Protein AF-A0A0V1HZF1-F1 (afdb_monomer)

Structure (mmCIF, N/CA/C/O backbone):
data_AF-A0A0V1HZF1-F1
#
_entry.id   AF-A0A0V1HZF1-F1
#
loop_
_atom_site.group_PDB
_atom_site.id
_atom_site.type_symbol
_atom_site.label_atom_id
_atom_site.label_alt_id
_atom_site.label_comp_id
_atom_site.label_asym_id
_atom_site.label_entity_id
_atom_site.label_seq_id
_atom_site.pdbx_PDB_ins_code
_atom_site.Cartn_x
_atom_site.Cartn_y
_atom_site.Cartn_z
_atom_site.occupancy
_atom_site.B_iso_or_equiv
_atom_site.auth_seq_id
_atom_site.auth_comp_id
_atom_site.auth_asym_id
_atom_site.auth_atom_id
_atom_site.pdbx_PDB_model_num
ATOM 1 N N . MET A 1 1 ? -23.433 -45.028 13.694 1.00 42.56 1 MET A N 1
ATOM 2 C CA . MET A 1 1 ? -23.826 -43.823 14.446 1.00 42.56 1 MET A CA 1
ATOM 3 C C . MET A 1 1 ? -22.676 -42.841 14.364 1.00 42.56 1 MET A C 1
ATOM 5 O O . MET A 1 1 ? -21.745 -43.001 15.127 1.00 42.56 1 MET A O 1
ATOM 9 N N . GLU A 1 2 ? -22.706 -41.891 13.428 1.00 34.09 2 GLU A N 1
ATOM 10 C CA . GLU A 1 2 ? -21.937 -40.646 13.565 1.00 34.09 2 GLU A CA 1
ATOM 11 C C . GLU A 1 2 ? -22.522 -39.590 12.618 1.00 34.09 2 GLU A C 1
ATOM 13 O O . GLU A 1 2 ? -22.516 -39.739 11.394 1.00 34.09 2 GLU A O 1
ATOM 18 N N . ASN A 1 3 ? -23.131 -38.565 13.210 1.00 32.06 3 ASN A N 1
ATOM 19 C CA . ASN A 1 3 ? -23.796 -37.464 12.526 1.00 32.06 3 ASN A CA 1
ATOM 20 C C . ASN A 1 3 ? -22.754 -36.491 11.958 1.00 32.06 3 ASN A C 1
ATOM 22 O O . ASN A 1 3 ? -22.149 -35.728 12.705 1.00 32.06 3 ASN A O 1
ATOM 26 N N . ARG A 1 4 ? -22.593 -36.446 10.630 1.00 34.78 4 ARG A N 1
ATOM 27 C CA . ARG A 1 4 ? -21.878 -35.350 9.957 1.00 34.78 4 ARG A CA 1
ATOM 28 C C . ARG A 1 4 ? -22.804 -34.140 9.796 1.00 34.78 4 ARG A C 1
ATOM 30 O O . ARG A 1 4 ? -23.623 -34.086 8.878 1.00 34.78 4 ARG A O 1
ATOM 37 N N . LEU A 1 5 ? -22.657 -33.158 10.682 1.00 39.09 5 LEU A N 1
ATOM 38 C CA . LEU A 1 5 ? -23.251 -31.828 10.536 1.00 39.09 5 LEU A CA 1
ATOM 39 C C . LEU A 1 5 ? -22.584 -31.099 9.357 1.00 39.09 5 LEU A C 1
ATOM 41 O O . LEU A 1 5 ? -21.423 -30.706 9.424 1.00 39.09 5 LEU A O 1
ATOM 45 N N . ARG A 1 6 ? -23.327 -30.928 8.257 1.00 38.88 6 ARG A N 1
ATOM 46 C CA . ARG A 1 6 ? -22.976 -29.992 7.178 1.00 38.88 6 ARG A CA 1
ATOM 47 C C . ARG A 1 6 ? -23.224 -28.556 7.664 1.00 38.88 6 ARG A C 1
ATOM 49 O O . ARG A 1 6 ? -24.334 -28.295 8.135 1.00 38.88 6 ARG A O 1
ATOM 56 N N . PRO A 1 7 ? -22.283 -27.609 7.505 1.00 33.94 7 PRO A N 1
ATOM 57 C CA . PRO A 1 7 ? -22.574 -26.203 7.748 1.00 33.94 7 PRO A CA 1
ATOM 58 C C . PRO A 1 7 ? -23.584 -25.713 6.701 1.00 33.94 7 PRO A C 1
ATOM 60 O O . PRO A 1 7 ? -23.370 -25.834 5.491 1.00 33.94 7 PRO A O 1
ATOM 63 N N . ARG A 1 8 ? -24.728 -25.196 7.164 1.00 32.44 8 ARG A N 1
ATOM 64 C CA . ARG A 1 8 ? -25.693 -24.514 6.297 1.00 32.44 8 ARG A CA 1
ATOM 65 C C . ARG A 1 8 ? -25.026 -23.249 5.774 1.00 32.44 8 ARG A C 1
ATOM 67 O O . ARG A 1 8 ? -24.654 -22.383 6.557 1.00 32.44 8 ARG A O 1
ATOM 74 N N . LYS A 1 9 ? -24.921 -23.136 4.449 1.00 34.22 9 LYS A N 1
ATOM 75 C CA . LYS A 1 9 ? -24.716 -21.855 3.769 1.00 34.22 9 LYS A CA 1
ATOM 76 C C . LYS A 1 9 ? -25.792 -20.891 4.277 1.00 34.22 9 LYS A C 1
ATOM 78 O O . LYS A 1 9 ? -26.973 -21.112 4.012 1.00 34.22 9 LYS A O 1
ATOM 83 N N . ALA A 1 10 ? -25.392 -19.854 5.00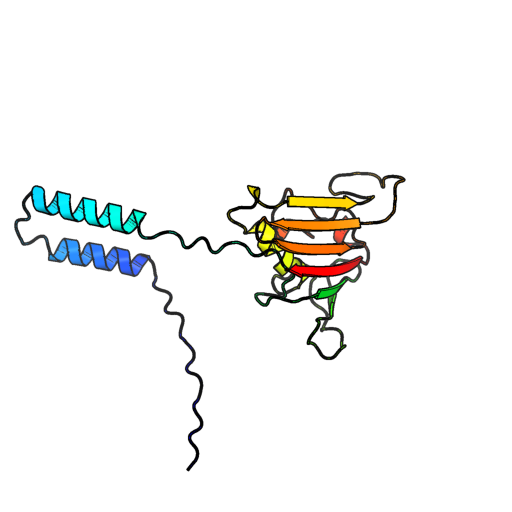7 1.00 35.69 10 ALA A N 1
ATOM 84 C CA . ALA A 1 10 ? -26.240 -18.695 5.216 1.00 35.69 10 ALA A CA 1
ATOM 85 C C . ALA A 1 10 ? -26.443 -18.057 3.836 1.00 35.69 10 ALA A C 1
ATOM 87 O O . ALA A 1 10 ? -25.526 -17.475 3.260 1.00 35.69 10 ALA A O 1
ATOM 88 N N . GLN A 1 11 ? -27.615 -18.272 3.242 1.00 34.12 11 GLN A N 1
ATOM 89 C CA . GLN A 1 11 ? -28.036 -17.481 2.099 1.00 34.12 11 GLN A CA 1
ATOM 90 C C . GLN A 1 11 ? -28.227 -16.060 2.616 1.00 34.12 11 GLN A C 1
ATOM 92 O O . GLN A 1 11 ? -29.150 -15.802 3.387 1.00 34.12 11 GLN A O 1
ATOM 97 N N . ASN A 1 12 ? -27.334 -15.156 2.216 1.00 29.94 12 ASN A N 1
ATOM 98 C CA . ASN A 1 12 ? -27.547 -13.727 2.373 1.00 29.94 12 ASN A CA 1
ATOM 99 C C . ASN A 1 12 ? -28.827 -13.371 1.618 1.00 29.94 12 ASN A C 1
ATOM 101 O O . ASN A 1 12 ? -28.837 -13.261 0.392 1.00 29.94 12 ASN A O 1
ATOM 105 N N . MET A 1 13 ? -29.917 -13.241 2.370 1.00 30.19 13 MET A N 1
ATOM 106 C CA . MET A 1 13 ? -31.167 -12.688 1.889 1.00 30.19 13 MET A CA 1
ATOM 107 C C . MET A 1 13 ? -30.897 -11.218 1.584 1.00 30.19 13 MET A C 1
ATOM 109 O O . MET A 1 13 ? -30.890 -10.367 2.468 1.00 30.19 13 MET A O 1
ATOM 113 N N . THR A 1 14 ? -30.595 -10.927 0.323 1.00 33.44 14 THR A N 1
ATOM 114 C CA . THR A 1 14 ? -30.519 -9.563 -0.187 1.00 33.44 14 THR A CA 1
ATOM 115 C C . THR A 1 14 ? -31.946 -9.036 -0.194 1.00 33.44 14 THR A C 1
ATOM 117 O O . THR A 1 14 ? -32.731 -9.308 -1.102 1.00 33.44 14 THR A O 1
ATOM 120 N N . ILE A 1 15 ? -32.325 -8.346 0.880 1.00 45.44 15 ILE A N 1
ATOM 121 C CA . ILE A 1 15 ? -33.621 -7.686 0.955 1.00 45.44 15 ILE A CA 1
ATOM 122 C C . ILE A 1 15 ? -33.547 -6.484 0.013 1.00 45.44 15 ILE A C 1
ATOM 124 O O . ILE A 1 15 ? -32.937 -5.462 0.310 1.00 45.44 15 ILE A O 1
ATOM 128 N N . ASN A 1 16 ? -34.118 -6.655 -1.178 1.00 40.69 16 ASN A N 1
ATOM 129 C CA . ASN A 1 16 ? -34.208 -5.616 -2.193 1.00 40.69 16 ASN A CA 1
ATOM 130 C C . ASN A 1 16 ? 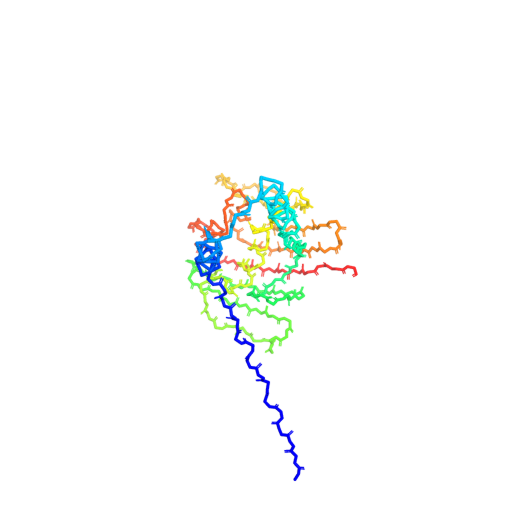-35.053 -4.453 -1.642 1.00 40.69 16 ASN A C 1
ATOM 132 O O . ASN A 1 16 ? -36.241 -4.626 -1.364 1.00 40.69 16 ASN A O 1
ATOM 136 N N . PHE A 1 17 ? -34.439 -3.276 -1.485 1.00 47.94 17 PHE A N 1
ATOM 137 C CA . PHE A 1 17 ? -35.060 -2.051 -0.963 1.00 47.94 17 PHE A CA 1
ATOM 138 C C . PHE A 1 17 ? -36.370 -1.672 -1.681 1.00 47.94 17 PHE A C 1
ATOM 140 O O . PHE A 1 17 ? -37.261 -1.095 -1.057 1.00 47.94 17 PHE A O 1
ATOM 147 N N . GLN A 1 18 ? -36.543 -2.054 -2.955 1.00 47.59 18 GLN A N 1
ATOM 148 C CA . GLN A 1 18 ? -37.798 -1.835 -3.682 1.00 47.59 18 GLN A CA 1
ATOM 149 C C . GLN A 1 18 ? -38.961 -2.669 -3.127 1.00 47.59 18 GLN A C 1
ATOM 151 O O . GLN A 1 18 ? -40.090 -2.187 -3.074 1.00 47.59 18 GLN A O 1
ATOM 156 N N . ASN A 1 19 ? -38.696 -3.883 -2.635 1.00 46.97 19 ASN A N 1
ATOM 157 C CA . ASN A 1 19 ? -39.737 -4.769 -2.112 1.00 46.97 19 ASN A CA 1
ATOM 158 C C . ASN A 1 19 ? -40.283 -4.295 -0.760 1.00 46.97 19 ASN A C 1
ATOM 160 O O . ASN A 1 19 ? -41.478 -4.435 -0.519 1.00 46.97 19 ASN A O 1
ATOM 164 N N . ILE A 1 20 ? -39.451 -3.686 0.096 1.00 56.25 20 ILE A N 1
ATOM 165 C CA . ILE A 1 20 ? -39.915 -3.082 1.357 1.00 56.25 20 ILE A CA 1
ATOM 166 C C . ILE A 1 20 ? -40.792 -1.860 1.062 1.00 56.25 20 ILE A C 1
ATOM 168 O O . ILE A 1 20 ? -41.882 -1.737 1.618 1.00 56.25 20 ILE A O 1
ATOM 172 N N . PHE A 1 21 ? -40.353 -0.984 0.154 1.00 55.06 21 PHE A N 1
ATOM 173 C CA . PHE A 1 21 ? -41.092 0.226 -0.212 1.00 55.06 21 PHE A CA 1
ATOM 174 C C . PHE A 1 21 ? -42.475 -0.109 -0.795 1.00 55.06 21 PHE A C 1
ATOM 176 O O . PHE A 1 21 ? -43.481 0.480 -0.400 1.00 55.06 21 PHE A O 1
ATOM 183 N N . VAL A 1 22 ? -42.546 -1.125 -1.663 1.00 57.34 22 VAL A N 1
ATOM 184 C CA . VAL A 1 22 ? -43.805 -1.630 -2.231 1.00 57.34 22 VAL A CA 1
ATOM 185 C C . VAL A 1 22 ? -44.683 -2.290 -1.162 1.00 57.34 22 VAL A C 1
ATOM 187 O O . VAL A 1 22 ? -45.885 -2.044 -1.149 1.00 57.34 22 VAL A O 1
ATOM 190 N N . PHE A 1 23 ? -44.119 -3.048 -0.214 1.00 59.59 23 PHE A N 1
ATOM 191 C CA . PHE A 1 23 ? -44.886 -3.621 0.902 1.00 59.59 23 PHE A CA 1
ATOM 192 C C . PHE A 1 23 ? -45.513 -2.549 1.797 1.00 59.59 23 PHE A C 1
ATOM 194 O O . PHE A 1 23 ? -46.680 -2.671 2.169 1.00 59.59 23 PHE A O 1
ATOM 201 N N . PHE A 1 24 ? -44.777 -1.480 2.112 1.00 59.28 24 PHE A N 1
ATOM 202 C CA . PHE A 1 24 ? -45.306 -0.364 2.896 1.00 59.28 24 PHE A CA 1
ATOM 203 C C . PHE A 1 24 ? -46.366 0.425 2.124 1.00 59.28 24 PHE A C 1
ATOM 205 O O . PHE A 1 24 ? -47.385 0.769 2.715 1.00 59.28 24 PHE A O 1
ATOM 212 N N . ILE A 1 25 ? -46.196 0.646 0.815 1.00 61.62 25 ILE A N 1
ATOM 213 C CA . ILE A 1 25 ? -47.216 1.287 -0.030 1.00 61.62 25 ILE A CA 1
ATOM 214 C C . ILE A 1 25 ? -48.476 0.417 -0.130 1.00 61.62 25 ILE A C 1
ATOM 216 O O . ILE A 1 25 ? -49.575 0.934 0.046 1.00 61.62 25 ILE A O 1
ATOM 220 N N . ILE A 1 26 ? -48.350 -0.897 -0.344 1.00 60.31 26 ILE A N 1
ATOM 221 C CA . ILE A 1 26 ? -49.493 -1.824 -0.390 1.00 60.31 26 ILE A CA 1
ATOM 222 C C . ILE A 1 26 ? -50.194 -1.872 0.970 1.00 60.31 26 ILE A C 1
ATOM 224 O O . ILE A 1 26 ? -51.417 -1.777 1.017 1.00 60.31 26 ILE A O 1
ATOM 228 N N . ALA A 1 27 ? -49.454 -1.932 2.080 1.00 59.22 27 ALA A N 1
ATOM 229 C CA . ALA A 1 27 ? -50.029 -1.855 3.422 1.00 59.22 27 ALA A CA 1
ATOM 230 C C . ALA A 1 27 ? -50.728 -0.506 3.680 1.00 59.22 27 ALA A C 1
ATOM 232 O O . ALA A 1 27 ? -51.766 -0.475 4.336 1.00 59.22 27 ALA A O 1
ATOM 233 N N . PHE A 1 28 ? -50.215 0.600 3.131 1.00 59.38 28 PHE A N 1
ATOM 234 C CA . PHE A 1 28 ? -50.815 1.935 3.224 1.00 59.38 28 PHE A CA 1
ATOM 235 C C . PHE A 1 28 ? -52.089 2.065 2.370 1.00 59.38 28 PHE A C 1
ATOM 237 O O . PHE A 1 28 ? -53.081 2.631 2.825 1.00 59.38 28 PHE A O 1
ATOM 244 N N . ILE A 1 29 ? -52.100 1.483 1.164 1.00 55.72 29 ILE A N 1
ATOM 245 C CA . ILE A 1 29 ? -53.267 1.427 0.268 1.00 55.72 29 ILE A CA 1
ATOM 246 C C . ILE A 1 29 ? -54.352 0.508 0.849 1.00 55.72 29 ILE A C 1
ATOM 248 O O . ILE A 1 29 ? -55.520 0.889 0.875 1.00 55.72 29 ILE A O 1
ATOM 252 N N . TYR A 1 30 ? -53.988 -0.664 1.380 1.00 51.81 30 TYR A N 1
ATOM 253 C CA . TYR A 1 30 ? -54.935 -1.600 2.006 1.00 51.81 30 TYR A CA 1
ATOM 254 C C . TYR A 1 30 ? -55.556 -1.016 3.286 1.00 51.81 30 TYR A C 1
ATOM 256 O O . TYR A 1 30 ? -56.705 -1.286 3.627 1.00 51.81 30 TYR A O 1
ATOM 264 N N . LYS A 1 31 ? -54.816 -0.136 3.969 1.00 50.72 31 LYS A N 1
ATOM 265 C CA . LYS A 1 31 ? -55.235 0.585 5.176 1.00 50.72 31 LYS A CA 1
ATOM 266 C C . LYS A 1 31 ? -55.966 1.908 4.872 1.00 50.72 31 LYS A C 1
ATOM 268 O O . LYS A 1 31 ? -56.290 2.640 5.798 1.00 50.72 31 LYS A O 1
ATOM 273 N N . ARG A 1 32 ? -56.294 2.214 3.608 1.00 48.34 32 ARG A N 1
ATOM 274 C CA . ARG A 1 32 ? -57.044 3.425 3.203 1.00 48.34 32 ARG A CA 1
ATOM 275 C C . ARG A 1 32 ? -58.572 3.329 3.400 1.00 48.34 32 ARG A C 1
ATOM 277 O O . ARG A 1 32 ? -59.268 4.282 3.073 1.00 48.34 32 ARG A O 1
ATOM 284 N N . ASN A 1 33 ? -59.076 2.202 3.922 1.00 50.84 33 ASN A N 1
ATOM 285 C CA . ASN A 1 33 ? -60.502 1.943 4.209 1.00 50.84 33 ASN A CA 1
ATOM 286 C C . ASN A 1 33 ? -60.883 2.014 5.706 1.00 50.84 33 ASN A C 1
ATOM 288 O O . ASN A 1 33 ? -62.002 1.666 6.068 1.00 50.84 33 ASN A O 1
ATOM 292 N N . LEU A 1 34 ? -59.982 2.459 6.586 1.00 52.78 34 LEU A N 1
ATOM 293 C CA . LEU A 1 34 ? -60.332 2.858 7.953 1.00 52.78 34 LEU A CA 1
ATOM 294 C C . LEU A 1 34 ? -60.096 4.369 8.071 1.00 52.78 34 LEU A C 1
ATOM 296 O O . LEU A 1 34 ? -59.041 4.861 7.674 1.00 52.78 34 LEU A O 1
ATOM 300 N N . GLU A 1 35 ? -61.057 5.101 8.624 1.00 59.44 35 GLU A N 1
ATOM 301 C CA . GLU A 1 3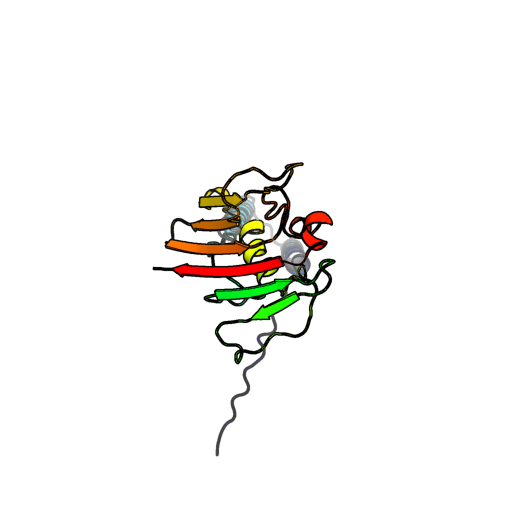5 ? -60.932 6.524 8.947 1.00 59.44 35 GLU A CA 1
ATOM 302 C C . GLU A 1 35 ? -59.834 6.730 10.009 1.00 59.44 35 GLU A C 1
ATOM 304 O O . GLU A 1 35 ? -60.061 6.611 11.214 1.00 59.44 35 GLU A O 1
ATOM 309 N N . TYR A 1 36 ? -58.599 7.006 9.581 1.00 57.97 36 TYR A N 1
ATOM 310 C CA . TYR A 1 36 ? -57.522 7.363 10.505 1.00 57.97 36 TYR A CA 1
ATOM 311 C C . TYR A 1 36 ? -57.598 8.850 10.841 1.00 57.97 36 TYR A C 1
ATOM 313 O O . TYR A 1 36 ? -57.370 9.710 9.995 1.00 57.97 36 TYR A O 1
ATOM 321 N N . ASN A 1 37 ? -57.869 9.153 12.110 1.00 63.09 37 ASN A N 1
ATOM 322 C CA . ASN A 1 37 ? -57.822 10.516 12.637 1.00 63.09 37 ASN A CA 1
ATOM 323 C C . ASN A 1 37 ? -56.423 11.143 12.457 1.00 63.09 37 ASN A C 1
ATOM 325 O O . ASN A 1 37 ? -55.412 10.449 12.579 1.00 63.09 37 ASN A O 1
ATOM 329 N N . LEU A 1 38 ? -56.351 12.468 12.265 1.00 62.62 38 LEU A N 1
ATOM 330 C CA . LEU A 1 38 ? -55.105 13.240 12.076 1.00 62.62 38 LEU A CA 1
ATOM 331 C C . LEU A 1 38 ? -54.031 12.929 13.142 1.00 62.62 38 LEU A C 1
ATOM 333 O O . LEU A 1 38 ? -52.846 12.810 12.836 1.00 62.62 38 LEU A O 1
ATOM 337 N N . SER A 1 39 ? -54.467 12.682 14.382 1.00 65.69 39 SER A N 1
ATOM 338 C CA . SER A 1 39 ? -53.617 12.254 15.503 1.00 65.69 39 SER A CA 1
ATOM 339 C C . SER A 1 39 ? -52.905 10.909 15.268 1.00 65.69 39 SER A C 1
ATOM 341 O O . SER A 1 39 ? -51.760 10.730 15.680 1.00 65.69 39 SER A O 1
ATOM 343 N N . GLN A 1 40 ? -53.551 9.956 14.593 1.00 64.56 40 GLN A N 1
ATOM 344 C CA . GLN A 1 40 ? -52.994 8.627 14.314 1.00 64.56 40 GLN A CA 1
ATOM 345 C C . GLN A 1 40 ? -51.961 8.672 13.183 1.00 64.56 40 GLN A C 1
ATOM 347 O O . GLN A 1 40 ? -50.931 8.001 13.258 1.00 64.56 40 GLN A O 1
ATOM 352 N N . ILE A 1 41 ? -52.194 9.519 12.175 1.00 69.56 41 ILE A N 1
ATOM 353 C CA . ILE A 1 41 ? -51.243 9.766 11.081 1.00 69.56 41 ILE A CA 1
ATOM 354 C C . ILE A 1 41 ? -49.978 10.438 11.629 1.00 69.56 41 ILE A C 1
ATOM 356 O O . ILE A 1 41 ? -48.868 10.016 11.309 1.00 69.56 41 ILE A O 1
ATOM 360 N N . GLN A 1 42 ? -50.136 11.415 12.528 1.00 72.19 42 GLN A N 1
ATOM 361 C CA . GLN A 1 42 ? -49.015 12.096 13.176 1.00 72.19 42 GLN A CA 1
ATOM 362 C C . GLN A 1 42 ? -48.149 11.126 13.999 1.00 72.19 42 GLN A C 1
ATOM 364 O O . GLN A 1 42 ? -46.924 11.169 13.911 1.00 72.19 42 GLN A O 1
ATOM 369 N N . LYS A 1 43 ? -48.762 10.194 14.743 1.00 74.62 43 LYS A N 1
ATOM 370 C CA . LYS A 1 43 ? -48.028 9.166 15.502 1.00 74.62 43 LYS A CA 1
ATOM 371 C C . LYS A 1 43 ? -47.264 8.204 14.590 1.00 74.62 43 LYS A C 1
ATOM 373 O O . LYS A 1 43 ? -46.111 7.899 14.879 1.00 74.62 43 LYS A O 1
ATOM 378 N N . MET A 1 44 ? -47.859 7.765 13.478 1.00 73.44 44 MET A N 1
ATOM 379 C CA . MET A 1 44 ? -47.170 6.905 12.505 1.00 73.44 44 MET A CA 1
ATOM 380 C C . MET A 1 44 ? -45.983 7.610 11.833 1.00 73.44 44 MET A C 1
ATOM 382 O O . MET A 1 44 ? -44.945 6.981 11.637 1.00 73.44 44 MET A O 1
ATOM 386 N N . PHE A 1 45 ? -46.094 8.909 11.540 1.00 75.12 45 PHE A N 1
ATOM 387 C CA . PHE A 1 45 ? -44.983 9.699 11.000 1.00 75.12 45 PHE A CA 1
ATOM 388 C C . PHE A 1 45 ? -43.833 9.839 12.001 1.00 75.12 45 PHE A C 1
ATOM 390 O O . PHE A 1 45 ? -42.675 9.662 11.634 1.00 75.12 45 PHE A O 1
ATOM 397 N N . ILE A 1 46 ? -44.143 10.090 13.275 1.00 79.25 46 ILE A N 1
ATOM 398 C CA . ILE A 1 46 ? -43.132 10.187 14.337 1.00 79.25 46 ILE A CA 1
ATOM 399 C C . ILE A 1 46 ? -42.402 8.849 14.510 1.00 79.25 46 ILE A C 1
ATOM 401 O O . ILE A 1 46 ? -41.176 8.833 14.560 1.00 79.25 46 ILE A O 1
ATOM 405 N N . PHE A 1 47 ? -43.121 7.722 14.520 1.00 76.94 47 PHE A N 1
ATOM 406 C CA . PHE A 1 47 ? -42.499 6.394 14.577 1.00 76.94 47 PHE A CA 1
ATOM 407 C C . PHE A 1 47 ? -41.613 6.100 13.362 1.00 76.94 47 PHE A C 1
ATOM 409 O O . PHE A 1 47 ? -40.553 5.508 13.528 1.00 76.94 47 PHE A O 1
ATOM 416 N N . TYR A 1 48 ? -42.008 6.527 12.159 1.00 75.00 48 TYR A N 1
ATOM 417 C CA . TYR A 1 48 ? -41.201 6.360 10.948 1.00 75.00 48 TYR A CA 1
ATOM 418 C C . TYR A 1 48 ? -39.918 7.200 10.977 1.00 75.00 48 TYR A C 1
ATOM 420 O O . TYR A 1 48 ? -38.849 6.695 10.649 1.00 75.00 48 TYR A O 1
ATOM 428 N N . ILE A 1 49 ? -39.998 8.453 11.433 1.00 75.19 49 ILE A N 1
ATOM 429 C CA . ILE A 1 49 ? -38.822 9.311 11.624 1.00 75.19 49 ILE A CA 1
ATOM 430 C C . ILE A 1 49 ? -37.901 8.707 12.689 1.00 75.19 49 ILE A C 1
ATOM 432 O O . ILE A 1 49 ? -36.710 8.567 12.448 1.00 75.19 49 ILE A O 1
ATOM 436 N N . ILE A 1 50 ? -38.434 8.253 13.827 1.00 75.50 50 ILE A N 1
ATOM 437 C CA . ILE A 1 50 ? -37.635 7.577 14.860 1.00 75.50 50 ILE A CA 1
ATOM 438 C C . ILE A 1 50 ? -37.015 6.288 14.313 1.00 75.50 50 ILE A C 1
ATOM 440 O O . ILE A 1 50 ? -35.849 6.036 14.579 1.00 75.50 50 ILE A O 1
ATOM 444 N N . ALA A 1 51 ? -37.732 5.492 13.517 1.00 71.19 51 ALA A N 1
ATOM 445 C CA . ALA A 1 51 ? -37.184 4.297 12.875 1.00 71.19 51 ALA A CA 1
ATOM 446 C C . ALA A 1 51 ? -36.060 4.639 11.883 1.00 71.19 51 ALA A C 1
ATOM 448 O O . ALA A 1 51 ? -35.047 3.954 11.870 1.00 71.19 51 ALA A O 1
ATOM 449 N N . LEU A 1 52 ? -36.185 5.725 11.113 1.00 70.62 52 LEU A N 1
ATOM 450 C CA . LEU A 1 52 ? -35.122 6.230 10.235 1.00 70.62 52 LEU A CA 1
ATOM 451 C C . LEU A 1 52 ? -33.901 6.747 11.013 1.00 70.62 52 LEU A C 1
ATOM 453 O O . LEU A 1 52 ? -32.778 6.534 10.573 1.00 70.62 52 LEU A O 1
ATOM 457 N N . TYR A 1 53 ? -34.107 7.393 12.165 1.00 63.25 53 TYR A N 1
ATOM 458 C CA . TYR A 1 53 ? -33.028 7.890 13.032 1.00 63.25 53 TYR A CA 1
ATOM 459 C C . TYR A 1 53 ? -32.386 6.792 13.904 1.00 63.25 53 TYR A C 1
ATOM 461 O O . TYR A 1 53 ? -31.213 6.895 14.253 1.00 63.25 53 TYR A O 1
ATOM 469 N N . THR A 1 54 ? -33.137 5.747 14.269 1.00 59.38 54 THR A N 1
ATOM 470 C CA . THR A 1 54 ? -32.655 4.584 15.045 1.00 59.38 54 THR A CA 1
ATOM 471 C C . THR A 1 54 ? -32.142 3.451 14.166 1.00 59.38 54 THR A C 1
ATOM 473 O O . THR A 1 54 ? -31.412 2.597 14.668 1.00 59.38 54 THR A O 1
ATOM 476 N N . PHE A 1 55 ? -32.424 3.469 12.856 1.00 57.28 55 PHE A N 1
ATOM 477 C CA . PHE A 1 55 ? -31.654 2.739 11.850 1.00 57.28 55 PHE A CA 1
ATOM 478 C C . PHE A 1 55 ? -30.292 3.422 11.705 1.00 57.28 55 PHE A C 1
ATOM 480 O O . PHE A 1 55 ? -29.957 4.031 10.690 1.00 57.28 55 PHE A O 1
ATOM 487 N N . GLN A 1 56 ? -29.524 3.376 12.793 1.00 52.31 56 GLN A N 1
ATOM 488 C CA . GLN A 1 56 ? -28.138 3.770 12.806 1.00 52.31 56 GLN A CA 1
ATOM 489 C C . GLN A 1 56 ? -27.454 2.944 11.726 1.00 52.31 56 GLN A C 1
ATOM 491 O O . GLN A 1 56 ? -27.422 1.714 11.788 1.00 52.31 56 GLN A O 1
ATOM 496 N N . LEU A 1 57 ? -26.950 3.643 10.710 1.00 56.47 57 LEU A N 1
ATOM 497 C CA . LEU A 1 57 ? -25.891 3.141 9.855 1.00 56.47 57 LEU A CA 1
ATOM 498 C C . LEU A 1 57 ? -24.842 2.588 10.817 1.00 56.47 57 LEU A C 1
ATOM 500 O O . LEU A 1 57 ? -24.235 3.355 11.560 1.00 56.47 57 LEU A O 1
ATOM 504 N N . GLY A 1 58 ? -24.721 1.265 10.899 1.00 49.31 58 GLY A N 1
ATOM 505 C CA . GLY A 1 58 ? -23.698 0.627 11.710 1.00 49.31 58 GLY A CA 1
ATOM 506 C C . GLY A 1 58 ? -22.355 1.001 11.111 1.00 49.31 58 GLY A C 1
ATOM 507 O O . GLY A 1 58 ? -21.866 0.307 10.224 1.00 49.31 58 GLY A O 1
ATOM 508 N N . VAL A 1 59 ? -21.796 2.134 11.534 1.00 52.38 59 VAL A N 1
ATOM 509 C CA . VAL A 1 59 ? -20.440 2.527 11.180 1.00 52.38 59 VAL A CA 1
ATOM 510 C C . VAL A 1 59 ? -19.553 1.625 12.018 1.00 52.38 59 VAL A C 1
ATOM 512 O O . VAL A 1 59 ? -19.259 1.910 13.176 1.00 52.38 59 VAL A O 1
ATOM 515 N N . THR A 1 60 ? -19.221 0.457 11.476 1.00 54.12 60 THR A N 1
ATOM 516 C CA . THR A 1 60 ? -18.174 -0.366 12.069 1.00 54.12 60 THR A CA 1
ATOM 517 C C . THR A 1 60 ? -16.891 0.462 12.043 1.00 54.12 60 THR A C 1
ATOM 519 O O . THR A 1 60 ? -16.569 0.991 10.973 1.00 54.12 60 THR A O 1
ATOM 522 N N . PRO A 1 61 ? -16.181 0.613 13.172 1.00 61.62 61 PRO A N 1
ATOM 523 C CA . PRO A 1 61 ? -14.905 1.314 13.186 1.00 61.62 61 PRO A CA 1
ATOM 524 C C . PRO A 1 61 ? -13.959 0.679 12.161 1.00 61.62 61 PRO A C 1
ATOM 526 O O . PRO A 1 61 ? -13.926 -0.545 12.000 1.00 61.62 61 PRO A O 1
ATOM 529 N N . THR A 1 62 ? -13.256 1.522 11.407 1.00 70.56 62 THR A N 1
ATOM 530 C CA . THR A 1 62 ? -12.343 1.054 10.365 1.00 70.56 62 THR A CA 1
ATOM 531 C C . THR A 1 62 ? -11.041 0.602 11.004 1.00 70.56 62 THR A C 1
ATOM 533 O O . THR A 1 62 ? -10.186 1.424 11.287 1.00 70.56 62 THR A O 1
ATOM 536 N N . GLU A 1 63 ? -10.857 -0.702 11.176 1.00 79.88 63 GLU A N 1
ATOM 537 C CA . GLU A 1 63 ? -9.601 -1.211 11.727 1.00 79.88 63 GLU A CA 1
ATOM 538 C C . GLU A 1 63 ? -8.462 -1.101 10.700 1.00 79.88 63 GLU A C 1
ATOM 540 O O . GLU A 1 63 ? -8.467 -1.793 9.671 1.00 79.88 63 GLU A O 1
ATOM 545 N N . TYR A 1 64 ? -7.467 -0.254 10.980 1.00 88.62 64 TYR A N 1
ATOM 546 C CA . TYR A 1 64 ? -6.251 -0.168 10.171 1.00 88.62 64 TYR A CA 1
ATOM 547 C C . TYR A 1 64 ? -5.307 -1.326 10.503 1.00 88.62 64 TYR A C 1
ATOM 549 O O . TYR A 1 64 ? -4.655 -1.341 11.539 1.00 88.62 64 TYR A O 1
ATOM 557 N N . GLN A 1 65 ? -5.223 -2.295 9.598 1.00 92.19 65 GLN A N 1
ATOM 558 C CA . GLN A 1 65 ? -4.287 -3.423 9.628 1.00 92.19 65 GLN A CA 1
ATOM 559 C C . GLN A 1 65 ? -4.035 -3.902 8.191 1.00 92.19 65 GLN A C 1
ATOM 561 O O . GLN A 1 65 ? -4.718 -3.465 7.260 1.00 92.19 65 GLN A O 1
ATOM 566 N N . CYS A 1 66 ? -3.073 -4.797 7.988 1.00 94.56 66 CYS A N 1
ATOM 567 C CA . CYS A 1 66 ? -2.859 -5.448 6.702 1.00 94.56 66 CYS A CA 1
ATOM 568 C C . CYS A 1 66 ? -4.000 -6.440 6.410 1.00 94.56 66 CYS A C 1
ATOM 570 O O . CYS A 1 66 ? -4.442 -7.190 7.280 1.00 94.56 66 CYS A O 1
ATOM 572 N N . PHE A 1 67 ? -4.466 -6.474 5.163 1.00 93.12 67 PHE A N 1
ATOM 573 C CA . PHE A 1 67 ? -5.514 -7.387 4.705 1.00 93.12 67 PHE A CA 1
ATOM 574 C C . PHE A 1 67 ? -5.103 -8.089 3.423 1.00 93.12 67 PHE A C 1
ATOM 576 O O . PHE A 1 67 ? -4.469 -7.480 2.563 1.00 93.12 67 PHE A O 1
ATOM 583 N N . GLN A 1 68 ? -5.585 -9.315 3.244 1.00 92.31 68 GLN A N 1
ATOM 584 C CA . GLN A 1 68 ? -5.735 -9.927 1.932 1.00 92.31 68 GLN A CA 1
ATOM 585 C C . GLN A 1 68 ? -7.207 -10.213 1.662 1.00 92.31 68 GLN A C 1
ATOM 587 O O . GLN A 1 68 ? -7.840 -10.986 2.389 1.00 92.31 68 GLN A O 1
ATOM 592 N N . ASP A 1 69 ? -7.733 -9.612 0.595 1.00 90.88 69 ASP A N 1
ATOM 593 C CA . ASP A 1 69 ? -9.168 -9.592 0.320 1.00 90.88 69 ASP A CA 1
ATOM 594 C C . ASP A 1 69 ? -9.925 -9.032 1.545 1.00 90.88 69 ASP A C 1
ATOM 596 O O . ASP A 1 69 ? -9.706 -7.881 1.926 1.00 90.88 69 ASP A O 1
ATOM 600 N N . ASN A 1 70 ? -10.753 -9.834 2.219 1.00 90.19 70 ASN A N 1
ATOM 601 C CA . ASN A 1 70 ? -11.442 -9.432 3.450 1.00 90.19 70 ASN A CA 1
ATOM 602 C C . ASN A 1 70 ? -10.849 -10.040 4.728 1.00 90.19 70 ASN A C 1
ATOM 604 O O . ASN A 1 70 ? -11.423 -9.869 5.803 1.00 90.19 70 ASN A O 1
ATOM 608 N N . ASN A 1 71 ? -9.717 -10.736 4.629 1.00 91.38 71 ASN A N 1
ATOM 609 C CA . ASN A 1 71 ? -9.104 -11.421 5.761 1.00 91.38 71 ASN A CA 1
ATOM 610 C C . ASN A 1 71 ? -7.960 -10.578 6.339 1.00 91.38 71 ASN A C 1
ATOM 612 O O . ASN A 1 71 ? -7.060 -10.203 5.581 1.00 91.38 71 ASN A O 1
ATOM 616 N N . PRO A 1 72 ? -7.973 -10.277 7.648 1.00 92.12 72 PRO A N 1
ATOM 617 C CA . PRO A 1 72 ? -6.855 -9.607 8.295 1.00 92.12 72 PRO A CA 1
ATOM 618 C C . PRO A 1 72 ? -5.626 -10.519 8.317 1.00 92.12 72 PRO A C 1
ATOM 620 O O . PRO A 1 72 ? -5.749 -11.740 8.452 1.00 92.12 72 PRO A O 1
ATOM 623 N N . VAL A 1 73 ? -4.445 -9.928 8.158 1.00 92.56 73 VAL A N 1
ATOM 624 C CA . VAL A 1 73 ? -3.157 -10.628 8.180 1.00 92.56 73 VAL A CA 1
ATOM 625 C C . VAL A 1 73 ? -2.138 -9.836 8.998 1.00 92.56 73 VAL A C 1
ATOM 627 O O . VAL A 1 73 ? -2.129 -8.607 8.975 1.00 92.56 73 VAL A O 1
ATOM 630 N N . ASP A 1 74 ? -1.247 -1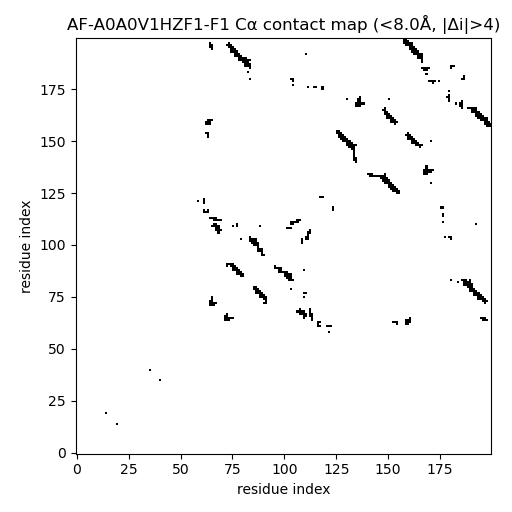0.535 9.698 1.00 92.81 74 ASP A N 1
ATOM 631 C CA . ASP A 1 74 ? -0.221 -9.884 10.526 1.00 92.81 74 ASP A CA 1
ATOM 632 C C . ASP A 1 74 ? 0.838 -9.183 9.673 1.00 92.81 74 ASP A C 1
ATOM 634 O O . ASP A 1 74 ? 1.333 -8.109 10.007 1.00 92.81 74 ASP A O 1
ATOM 638 N N . TRP A 1 75 ? 1.185 -9.792 8.544 1.00 94.19 75 TRP A N 1
ATOM 639 C CA . TRP A 1 75 ? 2.108 -9.229 7.575 1.00 94.19 75 TRP A CA 1
ATOM 640 C C . TRP A 1 75 ? 1.850 -9.818 6.192 1.00 94.19 75 TRP A C 1
ATOM 642 O O . TRP A 1 75 ? 1.235 -10.872 6.050 1.00 94.19 75 TRP A O 1
ATOM 652 N N . PHE A 1 76 ? 2.336 -9.152 5.156 1.00 94.88 76 PHE A N 1
ATOM 653 C CA . PHE A 1 76 ? 2.466 -9.752 3.832 1.00 94.88 76 PHE A CA 1
ATOM 654 C C . PHE A 1 76 ? 3.663 -9.158 3.108 1.00 94.88 76 PHE A C 1
ATOM 656 O O . PHE A 1 76 ? 4.044 -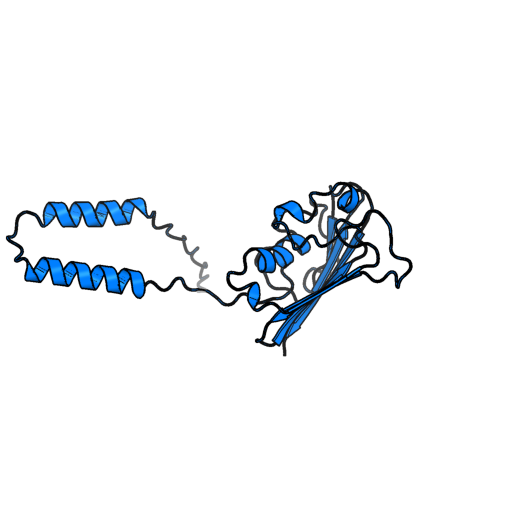8.010 3.347 1.00 94.88 76 PHE A O 1
ATOM 663 N N . PHE A 1 77 ? 4.214 -9.917 2.169 1.00 94.94 77 PHE A N 1
ATOM 664 C CA . PHE A 1 77 ? 5.210 -9.415 1.231 1.00 94.94 77 PHE A CA 1
ATOM 665 C C . PHE A 1 77 ? 4.688 -9.563 -0.189 1.00 94.94 77 PHE A C 1
ATOM 667 O O . PHE A 1 77 ? 4.210 -10.629 -0.547 1.00 94.94 77 PHE A O 1
ATOM 674 N N . VAL A 1 78 ? 4.784 -8.520 -1.006 1.00 94.62 78 VAL A N 1
ATOM 675 C CA . VAL A 1 78 ? 4.355 -8.531 -2.406 1.00 94.62 78 VAL A CA 1
ATOM 676 C C . VAL A 1 78 ? 5.525 -8.118 -3.285 1.00 94.62 78 VAL A C 1
ATOM 678 O O . VAL A 1 78 ? 6.156 -7.084 -3.064 1.00 94.62 78 VAL A O 1
ATOM 681 N N . TYR A 1 79 ? 5.783 -8.906 -4.321 1.00 93.75 79 TYR A N 1
ATOM 682 C CA . TYR A 1 79 ? 6.740 -8.606 -5.371 1.00 93.75 79 TYR A CA 1
ATOM 683 C C . TYR A 1 79 ? 6.005 -8.355 -6.685 1.00 93.75 79 TYR A C 1
ATOM 685 O O . TYR A 1 79 ? 5.420 -9.264 -7.272 1.00 93.75 79 TYR A O 1
ATOM 693 N N . LYS A 1 80 ? 6.036 -7.106 -7.146 1.00 93.38 80 LYS A N 1
ATOM 694 C CA . LYS A 1 80 ? 5.432 -6.646 -8.395 1.00 93.38 80 LYS A CA 1
ATOM 695 C C . LYS A 1 80 ? 6.463 -6.687 -9.519 1.00 93.38 80 LYS A C 1
ATOM 697 O O . LYS A 1 80 ? 7.498 -6.022 -9.445 1.00 93.38 80 LYS A O 1
ATOM 702 N N . LEU A 1 81 ? 6.130 -7.372 -10.604 1.00 91.44 81 LEU A N 1
ATOM 703 C CA . LEU A 1 81 ? 6.911 -7.404 -11.835 1.00 91.44 81 LEU A CA 1
ATOM 704 C C . LEU A 1 81 ? 6.754 -6.098 -12.648 1.00 91.44 81 LEU A C 1
ATOM 706 O O . LEU A 1 81 ? 5.810 -5.321 -12.432 1.00 91.44 81 LEU A O 1
ATOM 710 N N . PRO A 1 82 ? 7.688 -5.805 -13.572 1.00 89.31 82 PRO A N 1
ATOM 711 C CA . PRO A 1 82 ? 7.589 -4.659 -14.473 1.00 89.31 82 PRO A CA 1
ATOM 712 C C . PRO A 1 82 ? 6.288 -4.661 -15.288 1.00 89.31 82 PRO A C 1
ATOM 714 O O . PRO A 1 82 ? 5.768 -5.709 -15.661 1.00 89.31 82 PRO A O 1
ATOM 717 N N . GLY A 1 83 ? 5.757 -3.473 -15.569 1.00 82.50 83 GLY A N 1
ATOM 718 C CA . GLY A 1 83 ? 4.505 -3.282 -16.308 1.00 82.50 83 GLY A CA 1
ATOM 719 C C . GLY A 1 83 ? 3.220 -3.445 -15.489 1.00 82.50 83 GLY A C 1
ATOM 720 O O . GLY A 1 83 ? 2.145 -3.298 -16.052 1.00 82.50 83 GLY A O 1
ATOM 721 N N . GLY A 1 84 ? 3.303 -3.747 -14.186 1.00 70.69 84 GLY A N 1
ATOM 722 C CA . GLY A 1 84 ? 2.143 -3.824 -13.279 1.00 70.69 84 GLY A CA 1
ATOM 723 C C . GLY A 1 84 ? 1.265 -5.065 -13.451 1.00 70.69 84 GLY A C 1
ATOM 724 O O . GLY A 1 84 ? 0.432 -5.325 -12.594 1.00 70.69 84 GLY A O 1
ATOM 725 N N . LYS A 1 85 ? 1.529 -5.862 -14.492 1.00 69.88 85 LYS A N 1
ATOM 726 C CA . LYS A 1 85 ? 0.677 -6.979 -14.913 1.00 69.88 85 LYS A CA 1
ATOM 727 C C . LYS A 1 85 ? 0.673 -8.184 -13.987 1.00 69.88 85 LYS A C 1
ATOM 729 O O . LYS A 1 85 ? -0.135 -9.099 -14.084 1.00 69.88 85 LYS A O 1
ATOM 734 N N . SER A 1 86 ? 1.687 -8.284 -13.144 1.00 82.44 86 SER A N 1
ATOM 735 C CA . SER A 1 86 ? 1.903 -9.495 -12.373 1.00 82.44 86 SER A CA 1
ATOM 736 C C . SER A 1 86 ? 2.584 -9.158 -11.068 1.00 82.44 86 SER A C 1
ATOM 738 O O . SER A 1 86 ? 3.627 -8.506 -11.038 1.00 82.44 86 SER A O 1
ATOM 740 N N . SER A 1 87 ? 1.994 -9.622 -9.986 1.00 88.31 87 SER A N 1
ATOM 741 C CA . SER A 1 87 ? 2.556 -9.633 -8.658 1.00 88.31 87 SER A CA 1
ATOM 742 C C . SER A 1 87 ? 2.383 -11.001 -8.032 1.00 88.31 87 SER A C 1
ATOM 744 O O . SER A 1 87 ? 1.370 -11.670 -8.236 1.00 88.31 87 SER A O 1
ATOM 746 N N . HIS A 1 88 ? 3.382 -11.369 -7.248 1.00 90.50 88 HIS A N 1
ATOM 747 C CA . HIS A 1 88 ? 3.368 -12.523 -6.369 1.00 90.50 88 HIS A CA 1
ATOM 748 C C . HIS A 1 88 ? 3.368 -12.024 -4.936 1.00 90.50 88 HIS A C 1
ATOM 750 O O . HIS A 1 88 ? 3.975 -10.989 -4.651 1.00 90.50 88 HIS A O 1
ATOM 756 N N . TYR A 1 89 ? 2.740 -12.752 -4.024 1.00 90.69 89 TYR A N 1
ATOM 757 C CA . TYR A 1 89 ? 2.777 -12.390 -2.617 1.00 90.69 89 TYR A CA 1
ATOM 758 C C . TYR A 1 89 ? 2.988 -13.594 -1.703 1.00 90.69 89 TYR A C 1
ATOM 760 O O . TYR A 1 89 ? 2.745 -14.739 -2.081 1.00 90.69 89 TYR A O 1
ATOM 768 N N . LEU A 1 90 ? 3.450 -13.296 -0.493 1.00 91.81 90 LEU A N 1
ATOM 769 C CA . LEU A 1 90 ? 3.652 -14.208 0.620 1.00 91.81 90 LEU A CA 1
ATOM 770 C C . LEU A 1 90 ? 2.797 -13.747 1.795 1.00 91.81 90 LEU A C 1
ATOM 772 O O . LEU A 1 90 ? 2.696 -12.548 2.070 1.00 91.81 90 LEU A O 1
ATOM 776 N N . LEU A 1 91 ? 2.214 -14.719 2.488 1.00 91.25 91 LEU A N 1
ATOM 777 C CA . LEU A 1 91 ? 1.376 -14.521 3.665 1.00 91.25 91 LEU A CA 1
ATOM 778 C C . LEU A 1 91 ? 1.936 -15.286 4.866 1.00 91.25 91 LEU A C 1
ATOM 780 O O . LEU A 1 91 ? 2.654 -16.264 4.664 1.00 91.25 91 LEU A O 1
ATOM 784 N N . PRO A 1 92 ? 1.530 -14.937 6.100 1.00 86.06 92 PRO A N 1
ATOM 785 C CA . PRO A 1 92 ? 2.048 -15.562 7.316 1.00 86.06 92 PRO A CA 1
ATOM 786 C C . PRO A 1 92 ? 1.718 -17.058 7.392 1.00 86.06 92 PRO A C 1
ATOM 788 O O . PRO A 1 92 ? 2.533 -17.857 7.838 1.00 86.06 92 PRO A O 1
ATOM 791 N N . ASN A 1 93 ? 0.521 -17.427 6.919 1.00 77.88 93 ASN A N 1
ATOM 792 C CA . ASN A 1 93 ? -0.051 -18.770 7.057 1.00 77.88 93 ASN A CA 1
ATOM 793 C C . ASN A 1 93 ? -0.085 -19.567 5.741 1.00 77.88 93 ASN A C 1
ATOM 795 O O . ASN A 1 93 ? -0.520 -20.718 5.733 1.00 77.88 93 ASN A O 1
ATOM 799 N N . ALA A 1 94 ? 0.330 -18.969 4.619 1.00 70.50 94 ALA A N 1
ATOM 800 C CA . ALA A 1 94 ? 0.545 -19.718 3.384 1.00 70.50 94 ALA A CA 1
ATOM 801 C C . ALA A 1 94 ? 1.901 -20.418 3.508 1.00 70.50 94 ALA A C 1
ATOM 803 O O . ALA A 1 94 ? 2.846 -19.811 3.998 1.00 70.50 94 ALA A O 1
ATOM 804 N N . ALA A 1 95 ? 1.991 -21.691 3.126 1.00 58.78 95 ALA A N 1
ATOM 805 C CA . ALA A 1 95 ? 3.165 -22.534 3.333 1.00 58.78 95 ALA A CA 1
ATOM 806 C C . ALA A 1 95 ? 4.396 -22.033 2.550 1.00 58.78 95 ALA A C 1
ATOM 808 O O . ALA A 1 95 ? 4.724 -22.611 1.530 1.00 58.78 95 ALA A O 1
ATOM 809 N N . ALA A 1 96 ? 5.034 -20.946 3.001 1.00 68.75 96 ALA A N 1
ATOM 810 C CA . ALA A 1 96 ? 6.267 -20.317 2.510 1.00 68.75 96 ALA A CA 1
ATOM 811 C C . ALA A 1 96 ? 6.438 -20.184 0.979 1.00 68.75 96 ALA A C 1
ATOM 813 O O . ALA A 1 96 ? 7.550 -19.932 0.518 1.00 68.75 96 ALA A O 1
ATOM 814 N N . ASP A 1 97 ? 5.371 -20.343 0.200 1.00 82.38 97 ASP A N 1
ATOM 815 C CA . ASP A 1 97 ? 5.419 -20.371 -1.255 1.00 82.38 97 ASP A CA 1
ATOM 816 C C . ASP A 1 97 ? 4.711 -19.154 -1.836 1.00 82.38 97 ASP A C 1
ATOM 818 O O . ASP A 1 97 ? 3.727 -18.641 -1.289 1.00 82.38 97 ASP A O 1
ATOM 822 N N . TRP A 1 98 ? 5.246 -18.688 -2.955 1.00 86.25 98 TRP A N 1
ATOM 823 C CA . TRP A 1 98 ? 4.716 -17.548 -3.675 1.00 86.25 98 TRP A CA 1
ATOM 824 C C . TRP A 1 98 ? 3.379 -17.906 -4.301 1.00 86.25 98 TRP A C 1
ATOM 826 O O . TRP A 1 98 ? 3.199 -18.969 -4.894 1.00 86.25 98 TRP A O 1
ATOM 836 N N . THR A 1 99 ? 2.433 -16.979 -4.232 1.00 88.06 99 THR A N 1
ATOM 837 C CA . THR A 1 99 ? 1.178 -17.141 -4.958 1.00 88.06 99 THR A CA 1
ATOM 838 C C . THR A 1 99 ? 1.367 -17.049 -6.468 1.00 88.06 99 THR A C 1
ATOM 840 O O . THR A 1 99 ? 2.358 -16.513 -6.975 1.00 88.06 99 THR A O 1
ATOM 843 N N . ALA A 1 100 ? 0.396 -17.585 -7.209 1.00 84.44 100 ALA A N 1
ATOM 844 C CA . ALA A 1 100 ? 0.343 -17.418 -8.655 1.00 84.44 100 ALA A CA 1
ATOM 845 C C . ALA A 1 100 ? 0.285 -15.930 -9.033 1.00 84.44 100 ALA A C 1
ATOM 847 O O . ALA A 1 100 ? -0.288 -15.115 -8.309 1.00 84.44 100 ALA A O 1
ATOM 848 N N . ALA A 1 101 ? 0.862 -15.600 -10.190 1.00 82.56 101 ALA A N 1
ATOM 849 C CA . ALA A 1 101 ? 0.873 -14.238 -10.700 1.00 82.56 101 ALA A CA 1
ATOM 850 C C . ALA A 1 101 ? -0.556 -13.705 -10.883 1.00 82.56 101 ALA A C 1
ATOM 852 O O . ALA A 1 101 ? -1.392 -14.346 -11.523 1.00 82.56 101 ALA A O 1
ATOM 853 N N . ALA A 1 102 ? -0.806 -12.510 -10.358 1.00 87.25 102 ALA A N 1
ATOM 854 C CA . ALA A 1 102 ? -2.042 -11.761 -10.551 1.00 87.25 102 ALA A CA 1
ATOM 855 C C . ALA A 1 102 ? -1.737 -10.272 -10.743 1.00 87.25 102 ALA A C 1
ATOM 857 O O . ALA A 1 102 ? -0.672 -9.808 -10.351 1.00 87.25 102 ALA A O 1
ATOM 858 N N . GLU A 1 103 ? -2.653 -9.518 -11.339 1.00 89.94 103 GLU A N 1
ATOM 859 C CA . GLU A 1 103 ? -2.517 -8.064 -11.494 1.00 89.94 103 GLU A CA 1
ATOM 860 C C . GLU A 1 103 ? -2.402 -7.382 -10.119 1.00 89.94 103 GLU A C 1
ATOM 862 O O . GLU A 1 103 ? -3.170 -7.705 -9.211 1.00 89.94 103 GLU A O 1
ATOM 867 N N . ILE A 1 104 ? -1.460 -6.443 -9.952 1.00 90.00 104 ILE A N 1
ATOM 868 C CA . ILE A 1 104 ? -1.163 -5.809 -8.646 1.00 90.00 104 ILE A CA 1
ATOM 869 C C . ILE A 1 104 ? -2.340 -5.005 -8.079 1.00 90.00 104 ILE A C 1
ATOM 871 O O . ILE A 1 104 ? -2.463 -4.828 -6.867 1.00 90.00 104 ILE A O 1
ATOM 875 N N . ASP A 1 105 ? -3.189 -4.495 -8.964 1.00 89.12 105 ASP A N 1
ATOM 876 C CA . ASP A 1 105 ? -4.333 -3.648 -8.666 1.00 89.12 105 ASP A CA 1
ATOM 877 C C . ASP A 1 105 ? -5.643 -4.438 -8.550 1.00 89.12 105 ASP A C 1
ATOM 879 O O . ASP A 1 105 ? -6.688 -3.834 -8.309 1.00 89.12 105 ASP A O 1
ATOM 883 N N . ALA A 1 106 ? -5.617 -5.770 -8.663 1.00 91.38 106 ALA A N 1
ATOM 884 C CA . ALA A 1 106 ? -6.807 -6.580 -8.444 1.00 91.38 106 ALA A CA 1
ATOM 885 C C . ALA A 1 106 ? -7.282 -6.470 -6.984 1.00 91.38 106 ALA A C 1
ATOM 887 O O . ALA A 1 106 ? -6.487 -6.521 -6.046 1.00 91.38 106 ALA A O 1
ATOM 888 N N . ALA A 1 107 ? -8.599 -6.360 -6.784 1.00 91.62 107 ALA A N 1
ATOM 889 C CA . ALA A 1 107 ? -9.200 -6.056 -5.480 1.00 91.62 107 ALA A CA 1
ATOM 890 C C . ALA A 1 107 ? -8.860 -7.068 -4.369 1.00 91.62 107 ALA A C 1
ATOM 892 O O . ALA A 1 107 ? -8.855 -6.721 -3.190 1.00 91.62 107 ALA A O 1
ATOM 893 N N . GLN A 1 108 ? -8.564 -8.314 -4.747 1.00 91.19 108 GLN A N 1
ATOM 894 C CA . GLN A 1 108 ? -8.206 -9.398 -3.833 1.00 91.19 108 GLN A CA 1
ATOM 895 C C . GLN A 1 108 ? -6.723 -9.380 -3.427 1.00 91.19 108 GLN A C 1
ATOM 897 O O . GLN A 1 108 ? -6.329 -10.142 -2.544 1.00 91.19 108 GLN A O 1
ATOM 902 N N . GLN A 1 109 ? -5.887 -8.553 -4.067 1.00 92.25 109 GLN A N 1
ATOM 903 C CA . GLN A 1 109 ? -4.461 -8.476 -3.756 1.00 92.25 109 GLN A CA 1
ATOM 904 C C . GLN A 1 109 ? -4.208 -7.739 -2.440 1.00 92.25 109 GLN A C 1
ATOM 906 O O . GLN A 1 109 ? -4.848 -6.715 -2.198 1.00 92.25 109 GLN A O 1
ATOM 911 N N . PRO A 1 110 ? -3.204 -8.164 -1.648 1.00 93.94 110 PRO A N 1
ATOM 912 C CA . PRO A 1 110 ? -2.947 -7.609 -0.320 1.00 93.94 110 PRO A CA 1
ATOM 913 C C . PRO A 1 110 ? -2.782 -6.087 -0.262 1.00 93.94 110 PRO A C 1
ATOM 915 O O . PRO A 1 110 ? -3.343 -5.423 0.611 1.00 93.94 110 PRO A O 1
ATOM 918 N N . VAL A 1 111 ? -2.031 -5.508 -1.209 1.00 94.62 111 VAL A N 1
ATOM 919 C CA . VAL A 1 111 ? -1.806 -4.052 -1.247 1.00 94.62 111 VAL A CA 1
ATOM 920 C C . VAL A 1 111 ? -3.115 -3.317 -1.532 1.00 94.62 111 VAL A C 1
ATOM 922 O O . VAL A 1 111 ? -3.417 -2.333 -0.855 1.00 94.62 111 VAL A O 1
ATOM 925 N N . HIS A 1 112 ? -3.909 -3.811 -2.487 1.00 93.94 112 HIS A N 1
ATOM 926 C CA . HIS A 1 112 ? -5.203 -3.223 -2.816 1.00 93.94 112 HIS A CA 1
ATOM 927 C C . HIS A 1 112 ? -6.164 -3.337 -1.633 1.00 93.94 112 HIS A C 1
ATOM 929 O O . HIS A 1 112 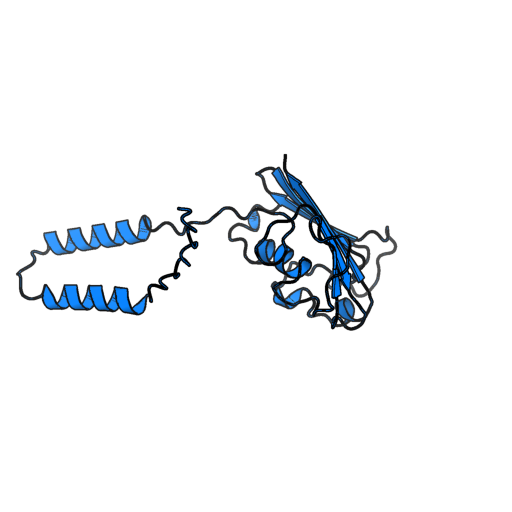? -6.699 -2.322 -1.196 1.00 93.94 112 HIS A O 1
ATOM 935 N N . SER A 1 113 ? -6.360 -4.532 -1.069 1.00 94.06 113 SER A N 1
ATOM 936 C CA . SER A 1 113 ? -7.287 -4.744 0.049 1.00 94.06 113 SER A CA 1
ATOM 937 C C . SER A 1 113 ? -6.931 -3.902 1.270 1.00 94.06 113 SER A C 1
ATOM 939 O O . SER A 1 113 ? -7.820 -3.300 1.871 1.00 94.06 113 SER A O 1
ATOM 941 N N . THR A 1 114 ? -5.641 -3.792 1.596 1.00 94.75 114 THR A N 1
ATOM 942 C CA . THR A 1 114 ? -5.157 -2.977 2.721 1.00 94.75 114 THR A CA 1
ATOM 943 C C . THR A 1 114 ? -5.433 -1.495 2.493 1.00 94.75 114 THR A C 1
ATOM 945 O O . THR A 1 114 ? -6.073 -0.843 3.316 1.00 94.75 114 THR A O 1
ATOM 948 N N . MET A 1 115 ? -5.029 -0.955 1.340 1.00 94.00 115 MET A N 1
ATOM 949 C CA . MET A 1 115 ? -5.260 0.457 1.024 1.00 94.00 115 MET A CA 1
ATOM 950 C C . MET A 1 115 ? -6.747 0.778 0.859 1.00 94.00 115 MET A C 1
ATOM 952 O O . MET A 1 115 ? -7.183 1.882 1.181 1.00 94.00 115 MET A O 1
ATOM 956 N N . ASN A 1 116 ? -7.553 -0.184 0.411 1.00 93.19 116 ASN A N 1
ATOM 957 C CA . ASN A 1 116 ? -8.990 -0.005 0.270 1.00 93.19 116 ASN A CA 1
ATOM 958 C C . ASN A 1 116 ? -9.667 0.246 1.623 1.00 93.19 116 ASN A C 1
ATOM 960 O O . ASN A 1 116 ? -10.617 1.023 1.673 1.00 93.19 116 ASN A O 1
ATOM 964 N N . LYS A 1 117 ? -9.163 -0.320 2.733 1.00 91.06 117 LYS A N 1
ATOM 965 C CA . LYS A 1 117 ? -9.664 0.012 4.081 1.00 91.06 117 LYS A CA 1
ATOM 966 C C . LYS A 1 117 ? -9.495 1.491 4.388 1.00 91.06 117 LYS A C 1
ATOM 968 O O . LYS A 1 117 ? -10.446 2.119 4.831 1.00 91.06 117 LYS A O 1
ATOM 973 N N . TYR A 1 118 ? -8.346 2.066 4.042 1.00 90.38 118 TYR A N 1
ATOM 974 C CA . TYR A 1 118 ? -8.147 3.507 4.148 1.00 90.38 118 TYR A CA 1
ATOM 975 C C . TYR A 1 118 ? -9.083 4.297 3.229 1.00 90.38 118 TYR A C 1
ATOM 977 O O . TYR A 1 118 ? -9.771 5.202 3.691 1.00 90.38 118 TYR A O 1
ATOM 985 N N . PHE A 1 119 ? -9.185 3.948 1.943 1.00 90.38 119 PHE A N 1
ATOM 986 C CA . PHE A 1 119 ? -10.009 4.713 0.999 1.00 90.38 119 PHE A CA 1
ATOM 987 C C . PHE A 1 119 ? -11.523 4.588 1.221 1.00 90.38 119 PHE A C 1
ATOM 989 O O . PHE A 1 119 ? -12.255 5.488 0.804 1.00 90.38 119 PHE A O 1
ATOM 996 N N . THR A 1 120 ? -11.994 3.528 1.874 1.00 89.25 120 THR A N 1
ATOM 997 C CA . THR A 1 120 ? -13.421 3.305 2.176 1.00 89.25 120 THR A CA 1
ATOM 998 C C . THR A 1 120 ? -13.804 3.659 3.609 1.00 89.25 120 THR A C 1
ATOM 1000 O O . THR A 1 120 ? -14.993 3.656 3.925 1.00 89.25 120 THR A O 1
ATOM 1003 N N . ALA A 1 121 ? -12.830 4.012 4.456 1.00 86.56 121 ALA A N 1
ATOM 1004 C CA . ALA A 1 121 ? -13.082 4.468 5.815 1.00 86.56 121 ALA A CA 1
ATOM 1005 C C . ALA A 1 121 ? -14.045 5.664 5.810 1.00 86.56 121 ALA A C 1
ATOM 1007 O O . ALA A 1 121 ? -13.819 6.654 5.109 1.00 86.56 121 ALA A O 1
ATOM 1008 N N . GLY A 1 122 ? -15.104 5.592 6.618 1.00 79.12 122 GLY A N 1
ATOM 1009 C CA . GLY A 1 122 ? -16.011 6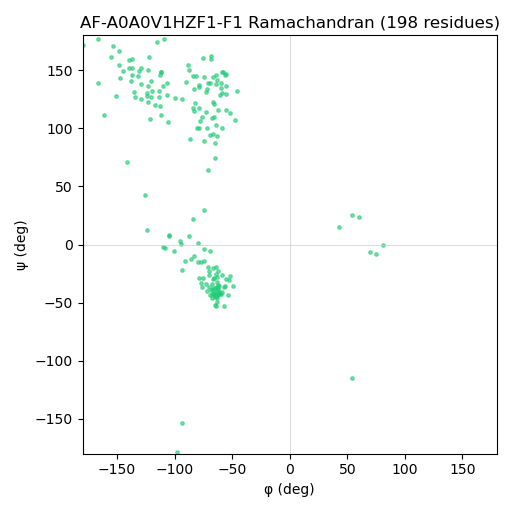.725 6.842 1.00 79.12 122 GLY A CA 1
ATOM 1010 C C . GLY A 1 122 ? -15.409 7.813 7.740 1.00 79.12 122 GLY A C 1
ATOM 1011 O O . GLY A 1 122 ? -15.937 8.914 7.801 1.00 79.12 122 GLY A O 1
ATOM 1012 N N . ASN A 1 123 ? -14.308 7.499 8.425 1.00 76.50 123 ASN A N 1
ATOM 1013 C CA . ASN A 1 123 ? -13.639 8.308 9.441 1.00 76.50 123 ASN A CA 1
ATOM 1014 C C . ASN A 1 123 ? -12.145 8.516 9.116 1.00 76.50 123 ASN A C 1
ATOM 1016 O O . ASN A 1 123 ? -11.295 8.410 10.000 1.00 76.50 123 ASN A O 1
ATOM 1020 N N . LYS A 1 124 ? -11.807 8.791 7.847 1.00 79.19 124 LYS A N 1
ATOM 1021 C CA . LYS A 1 124 ? -10.412 9.043 7.412 1.00 79.19 124 LYS A CA 1
ATOM 1022 C C . LYS A 1 124 ? -9.743 10.166 8.197 1.00 79.19 124 LYS A C 1
ATOM 1024 O O . LYS A 1 124 ? -8.532 10.149 8.375 1.00 79.19 124 LYS A O 1
ATOM 1029 N N . ASP A 1 125 ? -10.544 11.113 8.662 1.00 77.94 125 ASP A N 1
ATOM 1030 C CA . ASP A 1 125 ? -10.142 12.300 9.407 1.00 77.94 125 ASP A CA 1
ATOM 1031 C C . ASP A 1 125 ? -9.470 11.946 10.745 1.00 77.94 125 ASP A C 1
ATOM 1033 O O . ASP A 1 125 ? -8.697 12.738 11.274 1.00 77.94 125 ASP A O 1
ATOM 1037 N N . HIS A 1 126 ? -9.745 10.751 11.282 1.00 78.75 126 HIS A N 1
ATOM 1038 C CA . HIS A 1 126 ? -9.141 10.236 12.515 1.00 78.75 126 HIS A CA 1
ATOM 1039 C C . HIS A 1 126 ? -7.910 9.349 12.252 1.00 78.75 126 HIS A C 1
ATOM 1041 O O . HIS A 1 126 ? -7.317 8.817 13.189 1.00 78.75 126 HIS A O 1
ATOM 1047 N N . ALA A 1 127 ? -7.520 9.155 10.986 1.00 85.50 127 ALA A N 1
ATOM 1048 C CA . ALA A 1 127 ? -6.330 8.395 10.632 1.00 85.50 127 ALA A CA 1
ATOM 1049 C C . ALA A 1 127 ? -5.082 9.279 10.742 1.00 85.50 127 ALA A C 1
ATOM 1051 O O . ALA A 1 127 ? -4.946 10.283 10.040 1.00 85.50 127 ALA A O 1
ATOM 1052 N N . ASN A 1 128 ? -4.126 8.864 11.567 1.00 89.12 128 ASN A N 1
ATOM 1053 C CA . ASN A 1 128 ? -2.801 9.465 11.618 1.00 89.12 128 ASN A CA 1
ATOM 1054 C C . ASN A 1 128 ? -1.935 8.842 10.525 1.00 89.12 128 ASN A C 1
ATOM 1056 O O . ASN A 1 128 ? -1.677 7.637 10.541 1.00 89.12 128 ASN A O 1
ATOM 1060 N N . ILE A 1 129 ? -1.489 9.662 9.572 1.00 91.44 129 ILE A N 1
ATOM 1061 C CA . ILE A 1 129 ? -0.776 9.190 8.384 1.00 91.44 129 ILE A CA 1
ATOM 1062 C C . ILE A 1 129 ? 0.612 9.809 8.319 1.00 91.44 129 ILE A C 1
ATOM 1064 O O . ILE A 1 129 ? 0.765 11.030 8.296 1.00 91.44 129 ILE A O 1
ATOM 1068 N N . VAL A 1 130 ? 1.624 8.957 8.190 1.00 92.75 130 VAL A N 1
ATOM 1069 C CA . VAL A 1 130 ? 2.996 9.361 7.884 1.00 92.75 130 VAL A CA 1
ATOM 1070 C C . VAL A 1 130 ? 3.419 8.675 6.593 1.00 92.75 130 VAL A C 1
ATOM 1072 O O . VAL A 1 130 ? 3.663 7.471 6.567 1.00 92.75 130 VAL A O 1
ATOM 1075 N N . ALA A 1 131 ? 3.518 9.445 5.512 1.00 92.75 131 ALA A N 1
ATOM 1076 C CA . ALA A 1 131 ? 4.074 8.982 4.246 1.00 92.75 131 ALA A CA 1
ATOM 1077 C C . ALA A 1 131 ? 5.462 9.594 4.041 1.00 92.75 131 ALA A C 1
ATOM 1079 O O . ALA A 1 131 ? 5.634 10.811 4.125 1.00 92.75 131 ALA A O 1
ATOM 1080 N N . TYR A 1 132 ? 6.451 8.756 3.753 1.00 92.19 132 TYR A N 1
ATOM 1081 C CA . TYR A 1 132 ? 7.816 9.182 3.466 1.00 92.19 132 TYR A CA 1
ATOM 1082 C C . TYR A 1 132 ? 8.290 8.532 2.173 1.00 92.19 132 TYR A C 1
ATOM 1084 O O . TYR A 1 132 ? 8.013 7.368 1.901 1.00 92.19 132 TYR A O 1
ATOM 1092 N N . SER A 1 133 ? 8.982 9.297 1.337 1.00 91.25 133 SER A N 1
ATOM 1093 C CA . SER A 1 133 ? 9.548 8.807 0.085 1.00 91.25 133 SER A CA 1
ATOM 1094 C C . SER A 1 133 ? 10.536 9.834 -0.444 1.00 91.25 133 SER A C 1
ATOM 1096 O O . SER A 1 133 ? 10.246 11.031 -0.443 1.00 91.25 133 SER A O 1
ATOM 1098 N N . ASN A 1 134 ? 11.673 9.384 -0.966 1.00 89.25 134 ASN A N 1
ATOM 1099 C CA . ASN A 1 134 ? 12.530 10.243 -1.782 1.00 89.25 134 ASN A CA 1
ATOM 1100 C C . ASN A 1 134 ? 11.966 10.475 -3.196 1.00 89.25 134 ASN A C 1
ATOM 1102 O O . ASN A 1 134 ? 12.540 11.244 -3.958 1.00 89.25 134 ASN A O 1
ATOM 1106 N N . TYR A 1 135 ? 10.841 9.846 -3.558 1.00 89.06 135 TYR A N 1
ATOM 1107 C CA . TYR A 1 135 ? 10.154 10.097 -4.822 1.00 89.06 135 TYR A CA 1
ATOM 1108 C C . TYR A 1 135 ? 8.619 10.076 -4.651 1.00 89.06 135 TYR A C 1
ATOM 1110 O O . TYR A 1 135 ? 7.954 9.110 -5.053 1.00 89.06 135 TYR A O 1
ATOM 1118 N N . PRO A 1 136 ? 8.050 11.105 -3.989 1.00 84.69 136 PRO A N 1
ATOM 1119 C CA . PRO A 1 136 ? 6.630 11.156 -3.644 1.00 84.69 136 PRO A CA 1
ATOM 1120 C C . PRO A 1 136 ? 5.728 11.303 -4.885 1.00 84.69 136 PRO A C 1
ATOM 1122 O O . PRO A 1 136 ? 6.198 11.685 -5.965 1.00 84.69 136 PRO A O 1
ATOM 1125 N N . PRO A 1 137 ? 4.419 11.009 -4.762 1.00 82.81 137 PRO A N 1
ATOM 1126 C CA . PRO A 1 137 ? 3.464 11.255 -5.840 1.00 82.81 137 PRO A CA 1
ATOM 1127 C C . PRO A 1 137 ? 3.509 12.729 -6.288 1.00 82.81 137 PRO A C 1
ATOM 1129 O O . PRO A 1 137 ? 3.760 13.632 -5.494 1.00 82.81 137 PRO A O 1
ATOM 1132 N N . HIS A 1 138 ? 3.279 12.970 -7.582 1.00 82.50 138 HIS A N 1
ATOM 1133 C CA . HIS A 1 138 ? 3.294 14.290 -8.247 1.00 82.50 138 HIS A CA 1
ATOM 1134 C C . HIS A 1 138 ? 4.658 14.993 -8.403 1.00 82.50 138 HIS A C 1
ATOM 1136 O O . HIS A 1 138 ? 4.740 15.995 -9.117 1.00 82.50 138 HIS A O 1
ATOM 1142 N N . PHE A 1 139 ? 5.750 14.468 -7.839 1.00 79.44 139 PHE A N 1
ATOM 1143 C CA . PHE A 1 139 ? 7.075 15.080 -7.992 1.00 79.44 139 PHE A CA 1
ATOM 1144 C C . PHE A 1 139 ? 7.756 14.668 -9.296 1.00 79.44 139 PHE A C 1
ATOM 1146 O O . PHE A 1 139 ? 7.816 13.497 -9.651 1.00 79.44 139 PHE A O 1
ATOM 1153 N N . LYS A 1 140 ? 8.335 15.623 -10.029 1.00 76.75 140 LYS A N 1
ATOM 1154 C CA . LYS A 1 140 ? 9.025 15.311 -11.294 1.00 76.75 140 LYS A CA 1
ATOM 1155 C C . LYS A 1 140 ? 10.391 14.650 -11.082 1.00 76.75 140 LYS A C 1
ATOM 1157 O O . LYS A 1 140 ? 10.786 13.839 -11.916 1.00 76.75 140 LYS A O 1
ATOM 1162 N N . PHE A 1 141 ? 11.062 14.927 -9.967 1.00 79.38 141 PHE A N 1
ATOM 1163 C CA . PHE A 1 141 ? 12.441 14.502 -9.707 1.00 79.38 141 PHE A CA 1
ATOM 1164 C C . PHE A 1 141 ? 12.576 13.802 -8.355 1.00 79.38 141 PHE A C 1
ATOM 1166 O O . PHE A 1 141 ? 11.806 14.079 -7.435 1.00 79.38 141 PHE A O 1
ATOM 1173 N N . GLU A 1 142 ? 13.553 12.904 -8.266 1.00 77.94 142 GLU A N 1
ATOM 1174 C CA . GLU A 1 142 ? 13.934 12.241 -7.022 1.00 77.94 142 GLU A CA 1
ATOM 1175 C C . GLU A 1 142 ? 14.642 13.246 -6.107 1.00 77.94 142 GLU A C 1
ATOM 1177 O O . GLU A 1 142 ? 15.495 14.025 -6.541 1.00 77.94 142 GLU A O 1
ATOM 1182 N N . LEU A 1 143 ? 14.248 13.259 -4.840 1.00 81.31 143 LEU A N 1
ATOM 1183 C CA . LEU A 1 143 ? 14.847 14.102 -3.821 1.00 81.31 143 LEU A CA 1
ATOM 1184 C C . LEU A 1 143 ? 16.163 13.455 -3.361 1.00 81.31 143 LEU A C 1
ATOM 1186 O O . LEU A 1 143 ? 16.183 12.248 -3.116 1.00 81.31 143 LEU A O 1
ATOM 1190 N N . PRO A 1 144 ? 17.249 14.226 -3.169 1.00 80.00 144 PRO A N 1
ATOM 1191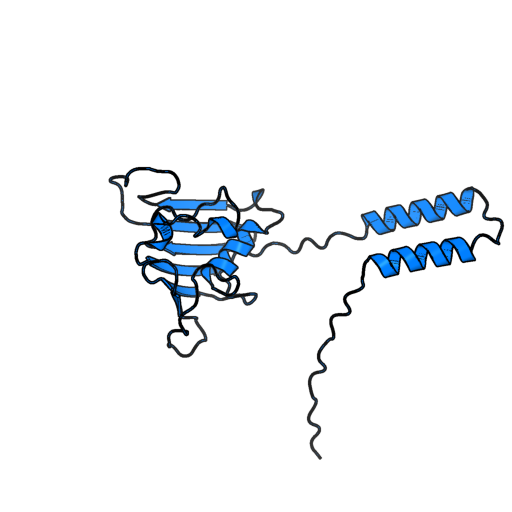 C CA . PRO A 1 144 ? 18.567 13.704 -2.786 1.00 80.00 144 PRO A CA 1
ATOM 1192 C C . PRO A 1 144 ? 18.655 13.274 -1.303 1.00 80.00 144 PRO A C 1
ATOM 1194 O O . PRO A 1 144 ? 19.704 13.373 -0.676 1.00 80.00 144 PRO A O 1
ATOM 1197 N N . MET A 1 145 ? 17.541 12.831 -0.719 1.00 76.31 145 MET A N 1
ATOM 1198 C CA . MET A 1 145 ? 17.417 12.382 0.669 1.00 76.31 145 MET A CA 1
ATOM 1199 C C . MET A 1 145 ? 17.493 10.848 0.770 1.00 76.31 145 MET A C 1
ATOM 1201 O O . MET A 1 145 ? 17.678 10.158 -0.232 1.00 76.31 145 MET A O 1
ATOM 1205 N N . SER A 1 146 ? 17.353 10.313 1.991 1.00 80.44 146 SER A N 1
ATOM 1206 C CA . SER A 1 146 ? 17.341 8.867 2.261 1.00 80.44 146 SER A CA 1
ATOM 1207 C C . SER A 1 146 ? 16.436 8.108 1.280 1.00 80.44 146 SER A C 1
ATOM 1209 O O . SER A 1 146 ? 15.283 8.503 1.111 1.00 80.44 146 SER A O 1
ATOM 1211 N N . PRO A 1 147 ? 16.900 6.998 0.673 1.00 85.69 147 PRO A N 1
ATOM 1212 C CA . PRO A 1 147 ? 16.142 6.270 -0.342 1.00 85.69 147 PRO A CA 1
ATOM 1213 C C . PRO A 1 147 ? 14.908 5.536 0.199 1.00 85.69 147 PRO A C 1
ATOM 1215 O O . PRO A 1 147 ? 14.149 4.964 -0.591 1.00 85.69 147 PRO A O 1
ATOM 1218 N N . GLY A 1 148 ? 14.714 5.532 1.522 1.00 88.38 148 GLY A N 1
ATOM 1219 C CA . GLY A 1 148 ? 13.593 4.883 2.192 1.00 88.38 148 GLY A CA 1
ATOM 1220 C C . GLY A 1 148 ? 12.240 5.427 1.737 1.00 88.38 148 GLY A C 1
ATOM 1221 O O . GLY A 1 148 ? 12.065 6.635 1.556 1.00 88.38 148 GLY A O 1
ATOM 1222 N N . LYS A 1 149 ? 11.278 4.518 1.552 1.00 94.00 149 LYS A N 1
ATOM 1223 C CA . LYS A 1 149 ? 9.894 4.852 1.204 1.00 94.00 149 LYS A CA 1
ATOM 1224 C C . LYS A 1 149 ? 8.928 3.985 1.996 1.00 94.00 149 LYS A C 1
ATOM 1226 O O . LYS A 1 149 ? 9.169 2.790 2.181 1.00 94.00 149 LYS A O 1
ATOM 1231 N N . GLY A 1 150 ? 7.837 4.580 2.443 1.00 94.75 150 GLY A N 1
ATOM 1232 C CA . GLY A 1 150 ? 6.824 3.875 3.196 1.00 94.75 150 GLY A CA 1
ATOM 1233 C C . GLY A 1 150 ? 5.652 4.751 3.604 1.00 94.75 150 GLY A C 1
ATOM 1234 O O . GLY A 1 150 ? 5.652 5.973 3.451 1.00 94.75 150 GLY A O 1
ATOM 1235 N N . LEU A 1 151 ? 4.646 4.075 4.133 1.00 95.69 151 LEU A N 1
ATOM 1236 C CA . LEU A 1 151 ? 3.393 4.622 4.612 1.00 95.69 151 LEU A CA 1
ATOM 1237 C C . LEU A 1 151 ? 3.088 3.985 5.963 1.00 95.69 151 LEU A C 1
ATOM 1239 O O . LEU A 1 151 ? 3.053 2.764 6.075 1.00 95.69 151 LEU A O 1
ATOM 1243 N N . ILE A 1 152 ? 2.847 4.809 6.969 1.00 94.88 152 ILE A N 1
ATOM 1244 C CA . ILE A 1 152 ? 2.338 4.390 8.269 1.00 94.88 152 ILE A CA 1
ATOM 1245 C C . ILE A 1 152 ? 0.948 4.990 8.405 1.00 94.88 152 ILE A C 1
ATOM 1247 O O . 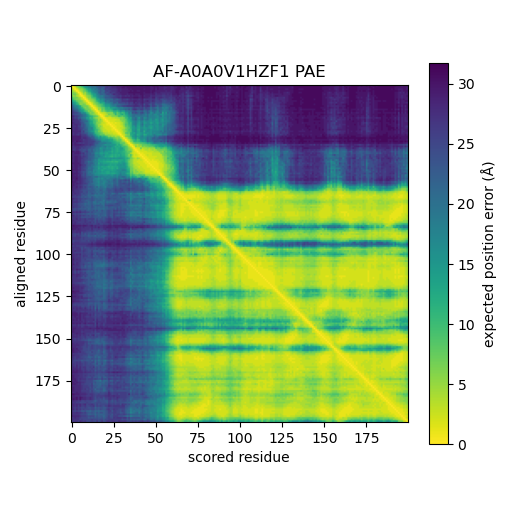ILE A 1 152 ? 0.786 6.198 8.222 1.00 94.88 152 ILE A O 1
ATOM 1251 N N . ILE A 1 153 ? -0.036 4.148 8.704 1.00 93.31 153 ILE A N 1
ATOM 1252 C CA . ILE A 1 153 ? -1.383 4.578 9.076 1.00 93.31 153 ILE A CA 1
ATOM 1253 C C . ILE A 1 153 ? -1.709 3.961 10.428 1.00 93.31 153 ILE A C 1
ATOM 1255 O O . ILE A 1 153 ? -1.577 2.750 10.599 1.00 93.31 153 ILE A O 1
ATOM 1259 N N . ALA A 1 154 ? -2.138 4.795 11.368 1.00 89.69 154 ALA A N 1
ATOM 1260 C CA . ALA A 1 154 ? -2.587 4.380 12.689 1.00 89.69 154 ALA A CA 1
ATOM 1261 C C . ALA A 1 154 ? -3.862 5.133 13.089 1.00 89.69 154 ALA A C 1
ATOM 1263 O O . ALA A 1 154 ? -4.074 6.271 12.665 1.00 89.69 154 ALA A O 1
ATOM 1264 N N . GLU A 1 155 ? -4.692 4.514 13.922 1.00 83.81 155 GLU A N 1
ATOM 1265 C CA . GLU A 1 155 ? -5.840 5.154 14.578 1.00 83.81 155 GLU A CA 1
ATOM 1266 C C . GLU A 1 155 ? -5.688 5.206 16.101 1.00 83.81 155 GLU A C 1
ATOM 1268 O O . GLU A 1 155 ? -4.757 4.647 16.679 1.00 83.81 155 GLU A O 1
ATOM 1273 N N . GLU A 1 156 ? -6.634 5.884 16.751 1.00 68.94 156 GLU A N 1
ATOM 1274 C CA . GLU A 1 156 ? -6.695 6.050 18.206 1.00 68.94 156 GLU A CA 1
ATOM 1275 C C . GLU A 1 156 ? -6.903 4.729 18.970 1.00 68.94 156 GLU A C 1
ATOM 1277 O O . GLU A 1 156 ? -6.593 4.655 20.154 1.00 68.94 156 GLU A O 1
ATOM 1282 N N . GLN A 1 157 ? -7.392 3.670 18.318 1.00 73.75 157 GLN A N 1
ATOM 1283 C CA . GLN A 1 157 ? -7.608 2.346 18.917 1.00 73.75 157 GLN A CA 1
ATOM 1284 C C . GLN A 1 157 ? -6.343 1.463 18.927 1.00 73.75 157 GLN A C 1
ATOM 1286 O O . GLN A 1 157 ? -6.455 0.240 18.985 1.00 73.75 157 GLN A O 1
ATOM 1291 N N . ASN A 1 158 ? -5.148 2.061 18.852 1.00 77.00 158 ASN A N 1
ATOM 1292 C CA . ASN A 1 158 ? -3.848 1.372 18.850 1.00 77.00 158 ASN A CA 1
ATOM 1293 C C . ASN A 1 158 ? -3.713 0.284 17.771 1.00 77.00 158 ASN A C 1
ATOM 1295 O O . ASN A 1 158 ? -2.925 -0.650 17.908 1.00 77.00 158 ASN A O 1
ATOM 1299 N N . LYS A 1 159 ? -4.472 0.413 16.679 1.00 87.06 159 LYS A N 1
ATOM 1300 C CA . LYS A 1 159 ? -4.335 -0.408 15.478 1.00 87.06 159 LYS A CA 1
ATOM 1301 C C . LYS A 1 159 ? -3.704 0.419 14.372 1.00 87.06 159 LYS A C 1
ATOM 1303 O O . LYS A 1 159 ? -4.014 1.599 14.186 1.00 87.06 159 LYS A O 1
ATOM 1308 N N . GLY A 1 160 ? -2.801 -0.201 13.634 1.00 91.81 160 GLY A N 1
ATOM 1309 C CA . GLY A 1 160 ? -2.184 0.427 12.483 1.00 91.81 160 GLY A CA 1
ATOM 1310 C C . GLY A 1 160 ? -1.439 -0.565 11.616 1.00 91.81 160 GLY A C 1
ATOM 1311 O O . GLY A 1 160 ? -1.301 -1.744 11.936 1.00 91.81 160 GLY A O 1
ATOM 1312 N N . PHE A 1 161 ? -0.911 -0.067 10.509 1.00 95.00 161 PHE A N 1
ATOM 1313 C CA . PHE A 1 161 ? 0.023 -0.823 9.695 1.00 95.00 161 PHE A CA 1
ATOM 1314 C C . PHE A 1 161 ? 1.153 0.064 9.189 1.00 95.00 161 PHE A C 1
ATOM 1316 O O . PHE A 1 161 ? 0.995 1.268 8.965 1.00 95.00 161 PHE A O 1
ATOM 1323 N N . TRP A 1 162 ? 2.298 -0.567 8.960 1.00 96.12 162 TRP A N 1
ATOM 1324 C CA . TRP A 1 162 ? 3.420 0.016 8.246 1.00 96.12 162 TRP A CA 1
ATOM 1325 C C . TRP A 1 162 ? 3.618 -0.718 6.932 1.00 96.12 162 TRP A C 1
ATOM 1327 O O . TRP A 1 162 ? 3.888 -1.916 6.900 1.00 96.12 162 TRP A O 1
ATOM 1337 N N . LEU A 1 163 ? 3.487 0.027 5.842 1.00 97.12 163 LEU A N 1
ATOM 1338 C CA . LEU A 1 163 ? 3.728 -0.422 4.485 1.00 97.12 163 LEU A CA 1
ATOM 1339 C C . LEU A 1 163 ? 5.044 0.176 3.982 1.00 97.12 163 LEU A C 1
ATOM 1341 O O . LEU A 1 163 ? 5.113 1.355 3.640 1.00 97.12 163 LEU A O 1
ATOM 1345 N N . VAL A 1 164 ? 6.090 -0.636 3.904 1.00 96.75 164 VAL A N 1
ATOM 1346 C CA . VAL A 1 164 ? 7.377 -0.284 3.288 1.00 96.75 164 VAL A CA 1
ATOM 1347 C C . VAL A 1 164 ? 7.338 -0.665 1.816 1.00 96.75 164 VAL A C 1
ATOM 1349 O O . VAL A 1 164 ? 6.832 -1.732 1.466 1.00 96.75 164 VAL A O 1
ATOM 1352 N N . HIS A 1 165 ? 7.885 0.171 0.934 1.00 94.81 165 HIS A N 1
ATOM 1353 C CA . HIS A 1 165 ? 7.907 -0.144 -0.493 1.00 94.81 165 HIS A CA 1
ATOM 1354 C C . HIS A 1 165 ? 9.126 0.408 -1.230 1.00 94.81 165 HIS A C 1
ATOM 1356 O O . HIS A 1 165 ? 9.841 1.284 -0.753 1.00 94.81 165 HIS A O 1
ATOM 1362 N N . THR A 1 166 ? 9.335 -0.079 -2.454 1.00 94.19 166 THR A N 1
ATOM 1363 C CA . THR A 1 166 ? 10.328 0.473 -3.393 1.00 94.19 166 THR A CA 1
ATOM 1364 C C . THR A 1 166 ? 9.702 1.190 -4.593 1.00 94.19 166 THR A C 1
ATOM 1366 O O . THR A 1 166 ? 10.420 1.775 -5.403 1.00 94.19 166 THR A O 1
ATOM 1369 N N . ALA A 1 167 ? 8.368 1.200 -4.697 1.00 92.00 167 ALA A N 1
ATOM 1370 C CA . ALA A 1 167 ? 7.645 1.857 -5.784 1.00 92.00 167 ALA A CA 1
ATOM 1371 C C . ALA A 1 167 ? 7.848 3.383 -5.808 1.00 92.00 167 ALA A C 1
ATOM 1373 O O . ALA A 1 167 ? 7.863 4.039 -4.765 1.00 92.00 167 ALA A O 1
ATOM 1374 N N . LYS A 1 168 ? 7.964 3.946 -7.013 1.00 90.56 168 LYS A N 1
ATOM 1375 C CA . LYS A 1 168 ? 8.025 5.396 -7.257 1.00 90.56 168 LYS A CA 1
ATOM 1376 C C . LYS A 1 168 ? 6.608 5.959 -7.398 1.00 90.56 168 LYS A C 1
ATOM 1378 O O . LYS A 1 168 ? 5.722 5.259 -7.890 1.00 90.56 168 LYS A O 1
ATOM 1383 N N . TYR A 1 169 ? 6.405 7.226 -7.028 1.00 89.25 169 TYR A N 1
ATOM 1384 C CA . TYR A 1 169 ? 5.105 7.913 -7.129 1.00 89.25 169 TYR A CA 1
ATOM 1385 C C . TYR A 1 169 ? 3.969 7.262 -6.316 1.00 89.25 169 TYR A C 1
ATOM 1387 O O . TYR A 1 169 ? 2.799 7.435 -6.643 1.00 89.25 169 TYR A O 1
ATOM 1395 N N . PHE A 1 170 ? 4.312 6.513 -5.268 1.00 91.31 170 PHE A N 1
ATOM 1396 C CA . PHE A 1 170 ? 3.382 5.774 -4.412 1.00 91.31 170 PHE A CA 1
ATOM 1397 C C . PHE A 1 170 ? 3.560 6.206 -2.944 1.00 91.31 170 PHE A C 1
ATOM 1399 O O . PHE A 1 170 ? 4.691 6.535 -2.570 1.00 91.31 170 PHE A O 1
ATOM 1406 N N . PRO A 1 171 ? 2.505 6.160 -2.107 1.00 91.25 171 PRO A N 1
ATOM 1407 C CA . PRO A 1 171 ? 1.089 5.998 -2.462 1.00 91.25 171 PRO A CA 1
ATOM 1408 C C . PRO A 1 171 ? 0.449 7.340 -2.847 1.00 91.25 171 PRO A C 1
ATOM 1410 O O . PRO A 1 171 ? 0.762 8.369 -2.254 1.00 91.25 171 PRO A O 1
ATOM 1413 N N . ASN A 1 172 ? -0.483 7.343 -3.805 1.00 89.94 172 ASN A N 1
ATOM 1414 C CA . ASN A 1 172 ? -1.300 8.526 -4.097 1.00 89.94 172 ASN A CA 1
ATOM 1415 C C . ASN A 1 172 ? -2.542 8.555 -3.192 1.00 89.94 172 ASN A C 1
ATOM 1417 O O . ASN A 1 172 ? -3.578 7.993 -3.534 1.00 89.94 172 ASN A O 1
ATOM 1421 N N . LEU A 1 173 ? -2.429 9.208 -2.035 1.00 89.06 173 LEU A N 1
ATOM 1422 C CA . LEU A 1 173 ? -3.519 9.296 -1.055 1.00 89.06 173 LEU A CA 1
ATOM 1423 C C . LEU A 1 173 ? -4.610 10.315 -1.424 1.00 89.06 173 LEU A C 1
ATOM 1425 O O . LEU A 1 173 ? -5.687 10.276 -0.839 1.00 89.06 173 LEU A O 1
ATOM 1429 N N . ALA A 1 174 ? -4.354 11.213 -2.381 1.00 86.75 174 ALA A N 1
ATOM 1430 C CA . ALA A 1 174 ? -5.318 12.233 -2.800 1.00 86.75 174 ALA A CA 1
ATOM 1431 C C . ALA A 1 174 ? -6.399 11.696 -3.758 1.00 86.75 174 ALA A C 1
ATOM 1433 O O . ALA A 1 174 ? -7.392 12.380 -4.001 1.00 86.75 174 ALA A O 1
ATOM 1434 N N . GLY A 1 175 ? -6.188 10.508 -4.332 1.00 86.94 175 GLY A N 1
ATOM 1435 C CA . GLY A 1 175 ? -7.124 9.863 -5.251 1.00 86.94 175 GLY A CA 1
ATOM 1436 C C . GLY A 1 175 ? -8.080 8.886 -4.564 1.00 86.94 175 GLY A C 1
ATOM 1437 O O . GLY A 1 175 ? -8.389 8.985 -3.376 1.00 86.94 175 GLY A O 1
ATOM 1438 N N . ALA A 1 176 ? -8.537 7.911 -5.339 1.00 89.94 176 ALA A N 1
ATOM 1439 C CA . ALA A 1 176 ? -9.280 6.747 -4.882 1.00 89.94 176 ALA A CA 1
ATOM 1440 C C . ALA A 1 176 ? -8.429 5.473 -4.983 1.00 89.94 176 ALA A C 1
ATOM 1442 O O . ALA A 1 176 ? -7.322 5.469 -5.521 1.00 89.94 176 ALA A O 1
ATOM 1443 N N . ILE A 1 177 ? -8.982 4.349 -4.521 1.00 90.81 177 ILE A N 1
ATOM 1444 C CA . ILE A 1 177 ? -8.308 3.049 -4.607 1.00 90.81 177 ILE A CA 1
ATOM 1445 C C . ILE A 1 177 ? -7.906 2.673 -6.047 1.00 90.81 177 ILE A C 1
ATOM 1447 O O . ILE A 1 177 ? -6.826 2.127 -6.257 1.00 90.81 177 ILE A O 1
ATOM 1451 N N . GLY A 1 178 ? -8.717 3.040 -7.047 1.00 87.12 178 GLY A N 1
ATOM 1452 C CA . GLY A 1 178 ? -8.402 2.820 -8.465 1.00 87.12 178 GLY A CA 1
ATOM 1453 C C . GLY A 1 178 ? -7.214 3.643 -8.978 1.00 87.12 178 GLY A C 1
ATOM 1454 O O . GLY A 1 178 ? -6.582 3.267 -9.961 1.00 87.12 178 GLY A O 1
ATOM 1455 N N . ASP A 1 179 ? -6.852 4.726 -8.289 1.00 88.81 179 ASP A N 1
ATOM 1456 C CA . ASP A 1 179 ? -5.741 5.588 -8.693 1.00 88.81 179 ASP A CA 1
ATOM 1457 C C . ASP A 1 179 ? -4.388 5.088 -8.177 1.00 88.81 179 ASP A C 1
ATOM 1459 O O . ASP A 1 179 ? -3.347 5.552 -8.650 1.00 88.81 179 ASP A O 1
ATOM 1463 N N . LEU A 1 180 ? -4.386 4.126 -7.246 1.00 88.25 180 LEU A N 1
ATOM 1464 C CA . LEU A 1 180 ? -3.206 3.668 -6.510 1.00 88.25 180 LEU A CA 1
ATOM 1465 C C . LEU A 1 180 ? -2.067 3.176 -7.423 1.00 88.25 180 LEU A C 1
ATOM 1467 O O . LEU A 1 180 ? -0.896 3.436 -7.142 1.00 88.25 180 LEU A O 1
ATOM 1471 N N . PHE A 1 181 ? -2.417 2.512 -8.529 1.00 89.62 181 PHE A N 1
ATOM 1472 C CA . PHE A 1 181 ? -1.487 2.002 -9.547 1.00 89.62 181 PHE A CA 1
ATOM 1473 C C . PHE A 1 181 ? -1.788 2.518 -10.964 1.00 89.62 181 PHE A C 1
ATOM 1475 O O . PHE A 1 181 ? -1.210 2.033 -11.933 1.00 89.62 181 PHE A O 1
ATOM 1482 N N . SER A 1 182 ? -2.646 3.534 -11.094 1.00 86.50 182 SER A N 1
ATOM 1483 C CA . SER A 1 182 ? -3.043 4.117 -12.388 1.00 86.50 182 SER A CA 1
ATOM 1484 C C . SER A 1 182 ? -1.888 4.783 -13.147 1.00 86.50 182 SER A C 1
ATOM 1486 O O . SER A 1 182 ? -1.909 4.901 -14.371 1.00 86.50 182 SER A O 1
ATOM 1488 N N . ASN A 1 183 ? -0.860 5.234 -12.426 1.00 85.62 183 ASN A N 1
ATOM 1489 C CA . ASN A 1 183 ? 0.292 5.891 -13.019 1.00 85.62 183 ASN A CA 1
ATOM 1490 C C . ASN A 1 183 ? 1.245 4.854 -13.624 1.00 85.62 183 ASN A C 1
ATOM 1492 O O . ASN A 1 183 ? 1.873 4.075 -12.903 1.00 85.62 183 ASN A O 1
ATOM 1496 N N . GLU A 1 184 ? 1.441 4.917 -14.942 1.00 84.75 184 GLU A N 1
ATOM 1497 C CA . GLU A 1 184 ? 2.381 4.050 -15.663 1.00 84.75 184 GLU A CA 1
ATOM 1498 C C . GLU A 1 184 ? 3.793 4.077 -15.066 1.00 84.75 184 GLU A C 1
ATOM 1500 O O . GLU A 1 184 ? 4.507 3.081 -15.097 1.00 84.75 184 GLU A O 1
ATOM 1505 N N . LYS A 1 185 ? 4.223 5.193 -14.465 1.00 84.44 185 LYS A N 1
ATOM 1506 C CA . LYS A 1 185 ? 5.541 5.291 -13.820 1.00 84.44 185 LYS A CA 1
ATOM 1507 C C . LYS A 1 185 ? 5.640 4.475 -12.531 1.00 84.44 185 LYS A C 1
ATOM 1509 O O . LYS A 1 185 ? 6.740 4.069 -12.167 1.00 84.44 185 LYS A O 1
ATOM 1514 N N . THR A 1 186 ? 4.521 4.233 -11.854 1.00 85.19 186 THR A N 1
ATOM 1515 C CA . THR A 1 186 ? 4.440 3.375 -10.663 1.00 85.19 186 THR A CA 1
ATOM 1516 C C . THR A 1 186 ? 4.463 1.898 -11.053 1.00 85.19 186 THR A C 1
ATOM 1518 O O . THR A 1 186 ? 5.029 1.070 -10.339 1.00 85.19 186 THR A O 1
ATOM 1521 N N . THR A 1 187 ? 3.888 1.551 -12.207 1.00 88.12 187 THR A N 1
ATOM 1522 C CA . THR A 1 187 ? 3.792 0.164 -12.678 1.00 88.12 187 THR A CA 1
ATOM 1523 C C . THR A 1 187 ? 4.936 -0.255 -13.596 1.00 88.12 187 THR A C 1
ATOM 1525 O O . THR A 1 187 ? 5.218 -1.450 -13.663 1.00 88.12 187 THR A O 1
ATOM 1528 N N . LYS A 1 188 ? 5.645 0.677 -14.242 1.00 89.75 188 LYS A N 1
ATOM 1529 C CA . LYS A 1 188 ? 6.738 0.397 -15.187 1.00 89.75 188 LYS A CA 1
ATOM 1530 C C . LYS A 1 188 ? 7.859 -0.447 -14.584 1.00 89.75 188 LYS A C 1
ATOM 1532 O O . LYS A 1 188 ? 8.198 -1.478 -15.154 1.00 89.75 188 LYS A O 1
ATOM 1537 N N . ASP A 1 189 ? 8.401 -0.032 -13.444 1.00 90.81 189 ASP A N 1
ATOM 1538 C CA . ASP A 1 189 ? 9.541 -0.697 -12.803 1.00 90.81 189 ASP A CA 1
ATOM 1539 C C . ASP A 1 189 ? 9.067 -1.810 -11.853 1.00 90.81 189 ASP A C 1
ATOM 1541 O O . ASP A 1 189 ? 7.946 -1.762 -11.341 1.00 90.81 189 ASP A O 1
ATOM 1545 N N . ALA A 1 190 ? 9.902 -2.820 -11.597 1.00 91.12 190 ALA A N 1
ATOM 1546 C CA . ALA A 1 190 ? 9.624 -3.797 -10.543 1.00 91.12 190 ALA A CA 1
ATOM 1547 C C . ALA A 1 190 ? 9.619 -3.110 -9.167 1.00 91.12 190 ALA A C 1
ATOM 1549 O O . ALA A 1 190 ? 10.389 -2.178 -8.928 1.00 91.12 190 ALA A O 1
ATOM 1550 N N . ALA A 1 191 ? 8.764 -3.572 -8.258 1.00 93.88 191 ALA A N 1
ATOM 1551 C CA . ALA A 1 191 ? 8.671 -3.015 -6.914 1.00 93.88 191 ALA A CA 1
ATOM 1552 C C . ALA A 1 191 ? 8.354 -4.098 -5.886 1.00 93.88 191 ALA A C 1
ATOM 1554 O O . ALA A 1 191 ? 7.662 -5.067 -6.185 1.00 93.88 191 ALA A O 1
ATOM 1555 N N . ALA A 1 192 ? 8.838 -3.905 -4.668 1.00 94.88 192 ALA A N 1
ATOM 1556 C CA . ALA A 1 192 ? 8.508 -4.732 -3.521 1.00 94.88 192 ALA A CA 1
ATOM 1557 C C . ALA A 1 192 ? 7.677 -3.921 -2.527 1.00 94.88 192 ALA A C 1
ATOM 1559 O O . ALA A 1 192 ? 7.865 -2.706 -2.411 1.00 94.88 192 ALA A O 1
ATOM 1560 N N . PHE A 1 193 ? 6.789 -4.607 -1.815 1.00 95.69 193 PHE A N 1
ATOM 1561 C CA . PHE A 1 193 ? 5.949 -4.055 -0.761 1.00 95.69 193 PHE A CA 1
ATOM 1562 C C . PHE A 1 193 ? 5.955 -5.016 0.425 1.00 95.69 193 PHE A C 1
ATOM 1564 O O . PHE A 1 193 ? 5.736 -6.212 0.252 1.00 95.69 193 PHE A O 1
ATOM 1571 N N . LEU A 1 194 ? 6.184 -4.497 1.623 1.00 96.75 194 LEU A N 1
ATOM 1572 C CA . LEU A 1 194 ? 6.088 -5.229 2.880 1.00 96.75 194 LEU A CA 1
ATOM 1573 C C . LEU A 1 194 ? 5.090 -4.491 3.761 1.00 96.75 194 LEU A C 1
ATOM 1575 O O . LEU A 1 194 ? 5.294 -3.312 4.036 1.00 96.75 194 LEU A O 1
ATOM 1579 N N . CYS A 1 195 ? 4.038 -5.172 4.195 1.00 96.94 195 CYS A N 1
ATOM 1580 C CA . CYS A 1 195 ? 3.095 -4.643 5.172 1.00 96.94 195 CYS A CA 1
ATOM 1581 C C . CYS A 1 195 ? 3.262 -5.387 6.489 1.00 96.94 195 CYS A C 1
ATOM 1583 O O . CYS A 1 195 ? 3.365 -6.614 6.481 1.00 96.94 195 CYS A O 1
ATOM 1585 N N . MET A 1 196 ? 3.269 -4.650 7.594 1.00 95.75 196 MET A N 1
ATOM 1586 C CA . MET A 1 196 ? 3.260 -5.179 8.953 1.00 95.75 196 MET A CA 1
ATOM 1587 C C . MET A 1 196 ? 2.149 -4.502 9.748 1.00 95.75 196 MET A C 1
ATOM 1589 O O . MET A 1 196 ? 2.098 -3.272 9.803 1.00 95.75 196 MET A O 1
ATOM 1593 N N . SER A 1 197 ? 1.271 -5.300 10.341 1.00 94.06 197 SER A N 1
ATOM 1594 C CA . SER A 1 197 ? 0.216 -4.847 11.242 1.00 94.06 197 SER A CA 1
ATOM 1595 C C . SER A 1 197 ? 0.781 -4.629 12.644 1.00 94.06 197 SER A C 1
ATOM 1597 O O . SER A 1 197 ? 1.643 -5.381 13.099 1.00 94.06 197 SER A O 1
ATOM 1599 N N . TYR A 1 198 ? 0.262 -3.621 13.337 1.00 88.75 198 TYR A N 1
ATOM 1600 C CA . TYR A 1 198 ? 0.507 -3.377 14.752 1.00 88.75 198 TYR A CA 1
ATOM 1601 C C . TYR A 1 198 ? -0.818 -3.351 15.491 1.00 88.75 198 TYR A C 1
ATOM 1603 O O . TYR A 1 198 ? -1.788 -2.737 15.041 1.00 88.75 198 TYR A O 1
ATOM 1611 N N . SER A 1 199 ? -0.822 -4.004 16.639 1.00 84.06 199 SER A N 1
ATOM 1612 C CA . SER A 1 199 ? -1.875 -3.933 17.635 1.00 84.06 199 SER A CA 1
ATOM 1613 C C . SER A 1 199 ? -1.231 -4.095 19.004 1.00 84.06 199 SER A C 1
ATOM 1615 O O . SER A 1 199 ? -0.287 -4.882 19.129 1.00 84.06 199 SER A O 1
ATOM 1617 N N . ASP A 1 200 ? -1.743 -3.376 19.996 1.00 66.06 200 ASP A N 1
ATOM 1618 C CA . ASP A 1 200 ? -1.444 -3.638 21.409 1.00 66.06 200 ASP A CA 1
ATOM 1619 C C . ASP A 1 200 ? -2.124 -4.919 21.926 1.00 66.06 200 ASP A C 1
ATOM 1621 O O . ASP A 1 200 ? -3.222 -5.266 21.421 1.00 66.06 200 ASP A O 1
#

InterPro domains:
  IPR004947 Deoxyribonuclease II [PF03265] (68-199)
  IPR004947 Deoxyribonuclease II [PTHR10858] (46-199)

pLDDT: mean 77.57, std 18.15, range [29.94, 97.12]

Organism: Trichinella pseudospiralis (NCBI:txid6337)

Sequence (200 aa):
MENRLRPRKAQNMTINFQNIFVFFIIAFIYKRNLEYNLSQIQKMFIFYIIALYTFQLGVTPTEYQCFQDNNPVDWFFVYKLPGGKSSHYLLPNAAADWTAAAEIDAAQQPVHSTMNKYFTAGNKDHANIVAYSNYPPHFKFELPMSPGKGLIIAEEQNKGFWLVHTAKYFPNLAGAIGDLFSNEKTTKDAAAFLCMSYSD

Foldseek 3Di:
DDDDDDDDPPPPPPPPPVVVVVVVVVVVVVVPPDPDDPVNVVVVVVVVVVVVVVPPPPQDALFQAFDQQNHGAQKKKKKAAAQQAWIWMDGPPDPRDTDGTHRCLPCRHRVLVNVQSCQVRPPVVQKDKDWDALAEAPDPDGHPDDHWTWMWIDGPQFKIKIKTKNFHHPQPPVDHSNVRCVDSSRRRHIMMIMMGITHD

Mean predicted aligned error: 14.3 Å

Nearest PDB structures (foldseek):
  1q32-assembly1_A  TM=6.429E-01  e=6.063E-01  Saccharomyces cerevisiae
  3sq5-assembly6_D-2  TM=5.934E-01  e=6.063E-01  Saccharomyces cerevisiae S288C
  3sq5-assembly2_B  TM=5.931E-01  e=6.825E-01  Saccharomyces cerevisiae S288C
  6xp5-assembly1_Q  TM=2.749E-01  e=2.825E+00  Thermochaetoides thermophila DSM 1495

Secondary structure (DSSP, 8-state):
-----PPP--------HHHHHHHHHHHHHHGGGS---HHHHHHHHHHHHHHHHHS---------SEEETTEEESEEEEEEPTTSS-EEEE-SSS-S-PPPPB-TT-TTSHHHHHHHHHHH-TTGGG-EEEEE-SS-TT-SS--SS----EEEEE-TTSEEEEEEE--TT---TTS-GGGTTTSHHHHHS-EEEEEEEEE-

Radius of gyration: 24.53 Å; Cα contacts (8 Å, |Δi|>4): 315; chains: 1; bounding box: 80×59×38 Å

Solvent-accessible surface area (backbone atoms only — not comparable to full-atom values): 11416 Å² total; per-residue (Å²): 141,80,87,82,81,74,84,76,78,80,75,82,77,78,77,56,69,67,59,55,54,49,50,53,49,51,54,51,60,71,53,67,82,55,93,72,52,72,71,56,55,52,51,55,50,51,53,50,52,49,49,61,68,66,56,59,78,81,76,70,82,73,78,43,42,30,21,44,40,93,42,80,37,66,37,40,39,36,46,34,39,55,63,36,63,29,21,31,39,42,49,83,86,46,85,91,51,72,45,74,76,36,45,50,76,38,65,62,31,42,69,33,22,27,51,36,51,59,66,66,35,92,59,54,89,62,52,48,73,52,76,48,48,26,35,41,48,94,57,92,63,73,48,99,57,69,83,60,32,34,40,35,41,33,42,92,83,52,26,13,27,40,37,40,40,64,50,43,45,46,76,42,79,89,60,50,68,78,48,52,63,64,46,63,74,42,19,47,50,61,29,45,37,39,35,38,39,46,68,126